Protein AF-A0A851UB09-F1 (afdb_monomer)

Foldseek 3Di:
DVQLLAAPQPSHHEQWWKQWPVRHTHHCVRCDPQNADPPPRPDPDTDIDTPVVSNVLVVLLVLLVQLQDPQHDAFPPPSPHHFFKAFLQVRGTHHPVVVVVVCVVCVVDDTDMDTSVVSNVDDSVVSCVVSVVSPFDFDPDPVDPPDRAGFQKAQPVVRDTDGPVVVVVCPVRDDIDGPVVVVVVVVVVVVVVVVVVVVVVVVVVVVVVVVVVVVVVVVVVVVVVVVVVVVVVVVVVVVLVVLVVVVVVVVVVPDVVVVVVVVVLVVVQVVLVVLQVVLVVVVVCCVPPNDPVRCVVCVVVSVVSNVVSVPDDRDDDDDDDDDPVVVVSVVVSVVD

Sequence (336 aa):
DFQFLRCEGCGQDSAQPRLLGCLHTLCPGCLGDTKHCPRCQAAPGAPTMDNLLFCSLRSRLQLWRQICSSGGPGCSRCRAEAALVWCSDCEEFFCGRCFEEHQWWHKKAEHRVRKVEELRAGSARRFMEDTKSSCSLFCSSASHPGESRVCSIYCPRCERALCCPCALLDTRHAPFRDLRVESRRRRAELRELRRDLRRHRGTFGAALERLRGEAARREQQRQRLRERVLASAERLQEVVRREAEELRELLEERPERDRSGLAEELRGAEGALQRLEAAERLAWRLGRYGGEQELMDMQPFVKAALLRLRRLRPPRAPELREPADFALCRARLRAL

Mean predicted aligned error: 14.23 Å

pLDDT: mean 85.11, std 10.56, range [56.22, 98.44]

Structure (mmCIF, N/CA/C/O backbone):
data_AF-A0A851UB09-F1
#
_entry.id   AF-A0A851UB09-F1
#
loop_
_atom_site.group_PDB
_atom_site.id
_atom_site.type_symbol
_atom_site.label_atom_id
_atom_site.label_alt_id
_atom_site.label_comp_id
_atom_site.label_asym_id
_atom_site.label_entity_id
_atom_site.label_seq_id
_atom_site.pdbx_PDB_ins_code
_atom_site.Cartn_x
_atom_site.Cartn_y
_atom_site.Cartn_z
_atom_site.occupancy
_atom_site.B_iso_or_equiv
_atom_site.auth_seq_id
_atom_site.auth_comp_id
_atom_site.auth_asym_id
_atom_site.auth_atom_id
_atom_site.pdbx_PDB_model_num
ATOM 1 N N . ASP A 1 1 ? 16.127 13.762 -12.360 1.00 67.81 1 ASP A N 1
ATOM 2 C CA . ASP A 1 1 ? 15.728 13.088 -13.619 1.00 67.81 1 ASP A CA 1
ATOM 3 C C . ASP A 1 1 ? 16.075 11.605 -13.698 1.00 67.81 1 ASP A C 1
ATOM 5 O O . ASP A 1 1 ? 15.182 10.815 -13.966 1.00 67.81 1 ASP A O 1
ATOM 9 N N . PHE A 1 2 ? 17.311 11.176 -13.420 1.00 82.75 2 PHE A N 1
ATOM 10 C CA . PHE A 1 2 ? 17.722 9.768 -13.612 1.00 82.75 2 PHE A CA 1
ATOM 11 C C . PHE A 1 2 ? 17.870 8.966 -12.313 1.00 82.75 2 PHE A C 1
ATOM 13 O O . PHE A 1 2 ? 18.658 8.032 -12.246 1.00 82.75 2 PHE A O 1
ATOM 20 N N . GLN A 1 3 ? 17.112 9.313 -11.268 1.00 79.88 3 GLN A N 1
ATOM 21 C CA . GLN A 1 3 ? 17.168 8.611 -9.975 1.00 79.88 3 GLN A CA 1
ATOM 22 C C . GLN A 1 3 ? 16.731 7.141 -10.075 1.00 79.88 3 GLN A C 1
ATOM 24 O O . GLN A 1 3 ? 17.169 6.326 -9.276 1.00 79.88 3 GLN A O 1
ATOM 29 N N . PHE A 1 4 ? 15.934 6.783 -11.089 1.00 82.88 4 PHE A N 1
ATOM 30 C CA . PHE A 1 4 ? 15.571 5.393 -11.385 1.00 82.88 4 PHE A CA 1
ATOM 31 C C . PHE A 1 4 ? 16.765 4.539 -11.866 1.00 82.88 4 PHE A C 1
ATOM 33 O O . PHE A 1 4 ? 16.640 3.324 -11.967 1.00 82.88 4 PHE A O 1
ATOM 40 N N . LEU A 1 5 ? 17.917 5.161 -12.163 1.00 85.00 5 LEU A N 1
ATOM 41 C CA . LEU A 1 5 ? 19.193 4.489 -12.441 1.00 85.00 5 LEU A CA 1
ATOM 42 C C . LEU A 1 5 ? 20.050 4.309 -11.176 1.00 85.00 5 LEU A C 1
ATOM 44 O O . LEU A 1 5 ? 21.270 4.183 -11.261 1.00 85.00 5 LEU A O 1
ATOM 48 N N . ARG A 1 6 ? 19.433 4.321 -9.996 1.00 87.00 6 ARG A N 1
ATOM 49 C CA . ARG A 1 6 ? 20.075 3.975 -8.725 1.00 87.00 6 ARG A CA 1
ATOM 50 C C . ARG A 1 6 ? 19.514 2.661 -8.218 1.00 87.00 6 ARG A C 1
ATOM 52 O O . ARG A 1 6 ? 18.391 2.291 -8.548 1.00 87.00 6 ARG A O 1
ATOM 59 N N . CYS A 1 7 ? 20.304 1.958 -7.415 1.00 88.00 7 CYS A N 1
ATOM 60 C CA . CYS A 1 7 ? 19.840 0.760 -6.735 1.00 88.00 7 CYS A CA 1
ATOM 61 C C . CYS A 1 7 ? 18.604 1.089 -5.894 1.00 88.00 7 CYS A C 1
ATOM 63 O O . CYS A 1 7 ? 18.648 1.985 -5.051 1.00 88.00 7 CYS A O 1
ATOM 65 N N . GLU A 1 8 ? 17.523 0.333 -6.066 1.00 88.50 8 GLU A N 1
ATOM 66 C CA . GLU A 1 8 ? 16.305 0.562 -5.293 1.00 88.50 8 GLU A CA 1
ATOM 67 C C . GLU A 1 8 ? 16.466 0.176 -3.815 1.00 88.50 8 GLU A C 1
ATOM 69 O O . GLU A 1 8 ? 15.626 0.545 -3.008 1.00 88.50 8 GLU A O 1
ATOM 74 N N . GLY A 1 9 ? 17.528 -0.537 -3.431 1.00 87.62 9 GLY A N 1
ATOM 75 C CA . GLY A 1 9 ? 17.843 -0.880 -2.042 1.00 87.62 9 GLY A CA 1
ATOM 76 C C . GLY A 1 9 ? 18.633 0.224 -1.339 1.00 87.62 9 GLY A C 1
ATOM 77 O O . GLY A 1 9 ? 18.106 0.902 -0.465 1.00 87.62 9 GLY A O 1
ATOM 78 N N . CYS A 1 10 ? 19.894 0.419 -1.737 1.00 89.62 10 CYS A N 1
ATOM 79 C CA . CYS A 1 10 ? 20.817 1.356 -1.082 1.00 89.62 10 CYS A CA 1
ATOM 80 C C . CYS A 1 10 ? 20.814 2.779 -1.662 1.00 89.62 10 CYS A C 1
ATOM 82 O O . CYS A 1 10 ? 21.503 3.650 -1.138 1.00 89.62 10 CYS A O 1
ATOM 84 N N . GLY A 1 11 ? 20.114 3.025 -2.774 1.00 88.00 11 GLY A N 1
ATOM 85 C CA . GLY A 1 11 ? 20.101 4.332 -3.439 1.00 88.00 11 GLY A CA 1
ATOM 86 C C . GLY A 1 11 ? 21.421 4.728 -4.109 1.00 88.00 11 GLY A C 1
ATOM 87 O O . GLY A 1 11 ? 21.536 5.859 -4.577 1.00 88.00 11 GLY A O 1
ATOM 88 N N . GLN A 1 12 ? 22.403 3.825 -4.169 1.00 86.31 12 GLN A N 1
ATOM 89 C CA . GLN A 1 12 ? 23.712 4.077 -4.773 1.00 86.31 12 GLN A CA 1
ATOM 90 C C . GLN A 1 12 ? 23.748 3.693 -6.255 1.00 86.31 12 GLN A C 1
ATOM 92 O O . GLN A 1 12 ? 22.972 2.849 -6.725 1.00 86.31 12 GLN A O 1
ATOM 97 N N . ASP A 1 13 ? 24.687 4.293 -6.983 1.00 82.69 13 ASP A N 1
ATOM 98 C CA . ASP A 1 13 ? 25.012 3.903 -8.351 1.00 82.69 13 ASP A CA 1
ATOM 99 C C . ASP A 1 13 ? 25.639 2.493 -8.330 1.00 82.69 13 ASP A C 1
ATOM 101 O O . ASP A 1 13 ? 26.513 2.189 -7.522 1.00 82.69 13 ASP A O 1
ATOM 105 N N . SER A 1 14 ? 25.186 1.603 -9.215 1.00 80.19 14 SER A N 1
ATOM 106 C CA . SER A 1 14 ? 25.723 0.241 -9.328 1.00 80.19 14 SER A CA 1
ATOM 107 C C . SER A 1 14 ? 26.108 -0.063 -10.760 1.00 80.19 14 SER A C 1
ATOM 109 O O . SER A 1 14 ? 25.369 0.301 -11.675 1.00 80.19 14 SER A O 1
ATOM 111 N N . ALA A 1 15 ? 27.241 -0.751 -10.940 1.00 73.31 15 ALA A N 1
ATOM 112 C CA . ALA A 1 15 ? 27.796 -1.129 -12.236 1.00 73.31 15 ALA A CA 1
ATOM 113 C C . ALA A 1 15 ? 27.006 -2.249 -12.946 1.00 73.31 15 ALA A C 1
ATOM 115 O O . ALA A 1 15 ? 26.954 -2.281 -14.176 1.00 73.31 15 ALA A O 1
ATOM 116 N N . GLN A 1 16 ? 26.345 -3.138 -12.210 1.00 76.38 16 GLN A N 1
ATOM 117 C CA . GLN A 1 16 ? 25.644 -4.292 -12.785 1.00 76.38 16 GLN A CA 1
ATOM 118 C C . GLN A 1 16 ? 24.410 -4.636 -11.945 1.00 76.38 16 GLN A C 1
ATOM 120 O O . GLN A 1 16 ? 24.400 -5.642 -11.235 1.00 76.38 16 GLN A O 1
ATOM 125 N N . PRO A 1 17 ? 23.372 -3.784 -11.936 1.00 82.94 17 PRO A N 1
ATOM 126 C CA . PRO A 1 17 ? 22.177 -4.116 -11.192 1.00 82.94 17 PRO A CA 1
ATOM 127 C C . PRO A 1 17 ? 21.386 -5.219 -11.896 1.00 82.94 17 PRO A C 1
ATOM 129 O O . PRO A 1 17 ? 21.309 -5.297 -13.126 1.00 82.94 17 PRO A O 1
ATOM 132 N N . ARG A 1 18 ? 20.763 -6.059 -11.080 1.00 86.94 18 ARG A N 1
ATOM 133 C CA . ARG A 1 18 ? 19.963 -7.200 -11.507 1.00 86.94 18 ARG A CA 1
ATOM 134 C C . ARG A 1 18 ? 18.490 -6.824 -11.467 1.00 86.94 18 ARG A C 1
ATOM 136 O O . ARG A 1 18 ? 18.035 -6.193 -10.512 1.00 86.94 18 ARG A O 1
ATOM 143 N N . LEU A 1 19 ? 17.759 -7.231 -12.498 1.00 88.38 19 LEU A N 1
ATOM 144 C CA . LEU A 1 19 ? 16.303 -7.203 -12.524 1.00 88.38 19 LEU A CA 1
ATOM 145 C C . LEU A 1 19 ? 15.779 -8.510 -11.921 1.00 88.38 19 LEU A C 1
ATOM 147 O O . LEU A 1 19 ? 16.159 -9.600 -12.357 1.00 88.38 19 LEU A O 1
ATOM 151 N N . LEU A 1 20 ? 14.927 -8.385 -10.908 1.00 88.31 20 LEU A N 1
ATOM 152 C CA . LEU A 1 20 ? 14.314 -9.505 -10.193 1.00 88.31 20 LEU A CA 1
ATOM 153 C C . LEU A 1 20 ? 12.950 -9.852 -10.793 1.00 88.31 20 LEU A C 1
ATOM 155 O O . LEU A 1 20 ? 12.312 -9.007 -11.418 1.00 88.31 20 LEU A O 1
ATOM 159 N N . GLY A 1 21 ? 12.438 -11.055 -10.518 1.00 85.94 21 GLY A N 1
ATOM 160 C CA . GLY A 1 21 ? 11.081 -11.437 -10.934 1.00 85.94 21 GLY A CA 1
ATOM 161 C C . GLY A 1 21 ? 9.962 -10.600 -10.304 1.00 85.94 21 GLY A C 1
ATOM 162 O O . GLY A 1 21 ? 8.883 -10.491 -10.874 1.00 85.94 21 GLY A O 1
ATOM 16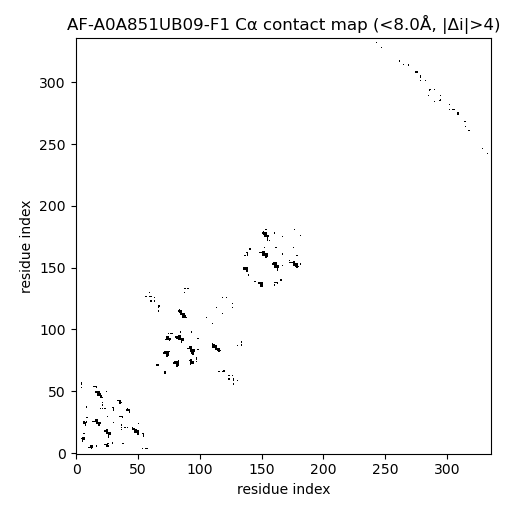3 N N . CYS A 1 22 ? 10.226 -9.934 -9.176 1.00 87.88 22 CYS A N 1
ATOM 164 C CA . CYS A 1 22 ? 9.327 -8.929 -8.600 1.00 87.88 22 CYS A CA 1
ATOM 165 C C . CYS A 1 22 ? 9.425 -7.546 -9.275 1.00 87.88 22 CYS A C 1
ATOM 167 O O . CYS A 1 22 ? 8.821 -6.592 -8.795 1.00 87.88 22 CYS A O 1
ATOM 169 N N . LEU A 1 23 ? 10.188 -7.433 -10.369 1.00 88.81 23 LEU A N 1
ATOM 170 C CA . LEU A 1 23 ? 10.415 -6.234 -11.183 1.00 88.81 23 LEU A CA 1
ATOM 171 C C . LEU A 1 23 ? 11.216 -5.101 -10.520 1.00 88.81 23 LEU A C 1
ATOM 173 O O . LEU A 1 23 ? 11.422 -4.066 -11.151 1.00 88.81 23 LEU A O 1
ATOM 177 N N . HIS A 1 24 ? 11.729 -5.297 -9.305 1.00 88.94 24 HIS A N 1
ATOM 178 C CA . HIS A 1 24 ? 12.668 -4.359 -8.684 1.00 88.94 24 HIS A CA 1
ATOM 179 C C . HIS A 1 24 ? 14.092 -4.552 -9.221 1.00 88.94 24 HIS A C 1
ATOM 181 O O . HIS A 1 24 ? 14.521 -5.674 -9.520 1.00 88.94 24 HIS A O 1
ATOM 187 N N . THR A 1 25 ? 14.838 -3.452 -9.304 1.00 89.19 25 THR A N 1
ATOM 188 C CA . THR A 1 25 ? 16.235 -3.423 -9.752 1.00 89.19 25 THR A CA 1
ATOM 189 C C . THR A 1 25 ? 17.185 -3.152 -8.584 1.00 89.19 25 THR A C 1
ATOM 191 O O . THR A 1 25 ? 17.157 -2.082 -7.973 1.00 89.19 25 THR A O 1
ATOM 194 N N . LEU A 1 26 ? 18.066 -4.110 -8.277 1.00 88.44 26 LEU A N 1
ATOM 195 C CA . LEU A 1 26 ? 18.979 -4.044 -7.126 1.00 88.44 26 LEU A CA 1
ATOM 196 C C . LEU A 1 26 ? 20.433 -4.304 -7.519 1.00 88.44 26 LEU A C 1
ATOM 198 O O . LEU A 1 26 ? 20.715 -5.050 -8.454 1.00 88.44 26 LEU A O 1
ATOM 202 N N . CYS A 1 27 ? 21.370 -3.698 -6.790 1.00 88.06 27 CYS A N 1
ATOM 203 C CA . CYS A 1 27 ? 22.791 -3.990 -6.946 1.00 88.06 27 CYS A CA 1
ATOM 204 C C . CYS A 1 27 ? 23.144 -5.366 -6.352 1.00 88.06 27 CYS A C 1
ATOM 206 O O . CYS A 1 27 ? 22.451 -5.821 -5.438 1.00 88.06 27 CYS A O 1
ATOM 208 N N . PRO A 1 28 ? 24.243 -6.002 -6.803 1.00 85.31 28 PRO A N 1
ATOM 209 C CA . PRO A 1 28 ? 24.684 -7.287 -6.259 1.00 85.31 28 PRO A CA 1
ATOM 210 C C . PRO A 1 28 ? 24.866 -7.262 -4.733 1.00 85.31 28 PRO A C 1
ATOM 212 O O . PRO A 1 28 ? 24.430 -8.182 -4.051 1.00 85.31 28 PRO A O 1
ATOM 215 N N . GLY A 1 29 ? 25.396 -6.161 -4.185 1.00 86.31 29 GLY A N 1
ATOM 216 C CA . GLY A 1 29 ? 25.565 -5.995 -2.738 1.00 86.31 29 GLY A CA 1
ATOM 217 C C . GLY A 1 29 ? 24.251 -5.970 -1.945 1.00 86.31 29 GLY A C 1
ATOM 218 O O . GLY A 1 29 ? 24.207 -6.483 -0.836 1.00 86.31 29 GLY A O 1
ATOM 219 N N . CYS A 1 30 ? 23.162 -5.427 -2.505 1.00 87.19 30 CYS A N 1
ATOM 220 C CA . CYS A 1 30 ? 21.845 -5.426 -1.849 1.00 87.19 30 CYS A CA 1
ATOM 221 C C . CYS A 1 30 ? 21.086 -6.747 -2.002 1.00 87.19 30 CYS A C 1
ATOM 223 O O . CYS A 1 30 ? 20.118 -6.965 -1.279 1.00 87.19 30 CYS A O 1
ATOM 225 N N . LEU A 1 31 ? 21.466 -7.580 -2.970 1.00 84.19 31 LEU A N 1
ATOM 226 C CA . LEU A 1 31 ? 20.846 -8.886 -3.185 1.00 84.19 31 LEU A CA 1
ATOM 227 C C . LEU A 1 31 ? 21.420 -9.964 -2.269 1.00 84.19 31 LEU A C 1
ATOM 229 O O . LEU A 1 31 ? 20.691 -10.892 -1.914 1.00 84.19 31 LEU A O 1
ATOM 233 N N . GLY A 1 32 ? 22.697 -9.830 -1.896 1.00 77.81 32 GLY A N 1
ATOM 234 C CA . GLY A 1 32 ? 23.418 -10.832 -1.114 1.00 77.81 32 GLY A CA 1
ATOM 235 C C . GLY A 1 32 ? 23.324 -12.232 -1.732 1.00 77.81 32 GLY A C 1
ATOM 236 O O . GLY A 1 32 ? 23.030 -12.396 -2.920 1.00 77.81 32 GLY A O 1
ATOM 237 N N . ASP A 1 33 ? 23.522 -13.252 -0.900 1.00 72.19 33 ASP A N 1
ATOM 238 C CA . ASP A 1 33 ? 23.523 -14.652 -1.346 1.00 72.19 33 ASP A CA 1
ATOM 239 C C . ASP A 1 33 ? 22.115 -15.226 -1.518 1.00 72.19 33 ASP A C 1
ATOM 241 O O . ASP A 1 33 ? 21.877 -16.116 -2.335 1.00 72.19 33 ASP A O 1
ATOM 245 N N . THR A 1 34 ? 21.146 -14.686 -0.776 1.00 68.94 34 THR A N 1
ATOM 246 C CA . THR A 1 34 ? 19.786 -15.225 -0.741 1.00 68.94 34 THR A CA 1
ATOM 247 C C . THR A 1 34 ? 18.974 -14.843 -1.981 1.00 68.94 34 THR A C 1
ATOM 249 O O . THR A 1 34 ? 17.923 -15.436 -2.213 1.00 68.94 34 THR A O 1
ATOM 252 N N . LYS A 1 35 ? 19.426 -13.869 -2.791 1.00 71.81 35 LYS A N 1
ATOM 253 C CA . LYS A 1 35 ? 18.722 -13.350 -3.986 1.00 71.81 35 LYS A CA 1
ATOM 254 C C . LYS A 1 35 ? 17.273 -12.911 -3.709 1.00 71.81 35 LYS A C 1
ATOM 256 O O . LYS A 1 35 ? 16.447 -12.890 -4.622 1.00 71.81 35 LYS A O 1
ATOM 261 N N . HIS A 1 36 ? 16.957 -12.553 -2.465 1.00 78.38 36 HIS A N 1
ATOM 262 C CA . HIS A 1 36 ? 15.635 -12.059 -2.084 1.00 78.38 36 HIS A CA 1
ATOM 263 C C . HIS A 1 36 ? 15.525 -10.555 -2.317 1.00 78.38 36 HIS A C 1
ATOM 265 O O . HIS A 1 36 ? 16.506 -9.814 -2.266 1.00 78.38 36 HIS A O 1
ATOM 271 N N . CYS A 1 37 ? 14.298 -10.083 -2.535 1.00 84.38 37 CYS A N 1
ATOM 272 C CA . CYS A 1 37 ? 14.035 -8.657 -2.639 1.00 84.38 37 CYS A CA 1
ATOM 273 C C . CYS A 1 37 ? 13.732 -8.053 -1.250 1.00 84.38 37 CYS A C 1
ATOM 275 O O . CYS A 1 37 ? 12.631 -8.278 -0.740 1.00 84.38 37 CYS A O 1
ATOM 277 N N . PRO A 1 38 ? 14.609 -7.213 -0.662 1.00 82.69 38 PRO A N 1
ATOM 278 C CA . PRO A 1 38 ? 14.363 -6.564 0.630 1.00 82.69 38 PRO A CA 1
ATOM 279 C C . PRO A 1 38 ? 13.194 -5.564 0.613 1.00 82.69 38 PRO A C 1
ATOM 281 O O . PRO A 1 38 ? 12.716 -5.164 1.668 1.00 82.69 38 PRO A O 1
ATOM 284 N N . ARG A 1 39 ? 12.718 -5.142 -0.568 1.00 83.00 39 ARG A N 1
ATOM 285 C CA . ARG A 1 39 ? 11.625 -4.162 -0.704 1.00 83.00 39 ARG A CA 1
ATOM 286 C C . ARG A 1 39 ? 10.235 -4.758 -0.528 1.00 83.00 39 ARG A C 1
ATOM 288 O O . ARG A 1 39 ? 9.364 -4.103 0.028 1.00 83.00 39 ARG A O 1
ATOM 295 N N . CYS A 1 40 ? 10.016 -5.953 -1.064 1.00 84.06 40 CYS A N 1
ATOM 296 C CA . CYS A 1 40 ? 8.683 -6.556 -1.143 1.00 84.06 40 CYS A CA 1
ATOM 297 C C . CYS A 1 40 ? 8.617 -7.970 -0.573 1.00 84.06 40 CYS A C 1
ATOM 299 O O . CYS A 1 40 ? 7.539 -8.552 -0.578 1.00 84.06 40 CYS A O 1
ATOM 301 N N . GLN A 1 41 ? 9.752 -8.523 -0.120 1.00 72.19 41 GLN A N 1
ATOM 302 C CA . GLN A 1 41 ? 9.856 -9.874 0.443 1.00 72.19 41 GLN A CA 1
ATOM 303 C C . GLN A 1 41 ? 9.257 -10.962 -0.468 1.00 72.19 41 GLN A C 1
ATOM 305 O O . GLN A 1 41 ? 8.842 -12.017 0.002 1.00 72.19 41 GLN A O 1
ATOM 310 N N . ALA A 1 42 ? 9.199 -10.706 -1.782 1.00 66.94 42 ALA A N 1
ATOM 311 C CA . ALA A 1 42 ? 8.694 -11.668 -2.751 1.00 66.94 42 ALA A CA 1
ATOM 312 C C . ALA A 1 42 ? 9.505 -12.970 -2.681 1.00 66.94 42 ALA A C 1
ATOM 314 O O . ALA A 1 42 ? 10.722 -12.932 -2.475 1.00 66.94 42 ALA A O 1
ATOM 315 N N . ALA A 1 43 ? 8.804 -14.095 -2.850 1.00 58.38 43 ALA A N 1
ATOM 316 C CA . ALA A 1 43 ? 9.344 -15.431 -2.641 1.00 58.38 43 ALA A CA 1
ATOM 317 C C . ALA A 1 43 ? 10.656 -15.673 -3.419 1.00 58.38 43 ALA A C 1
ATOM 319 O O . ALA A 1 43 ? 10.793 -15.209 -4.560 1.00 58.38 43 ALA A O 1
ATOM 320 N N . PRO A 1 44 ? 11.612 -16.411 -2.826 1.00 58.78 44 PRO A N 1
ATOM 321 C CA . PRO A 1 44 ? 12.825 -16.821 -3.521 1.00 58.78 44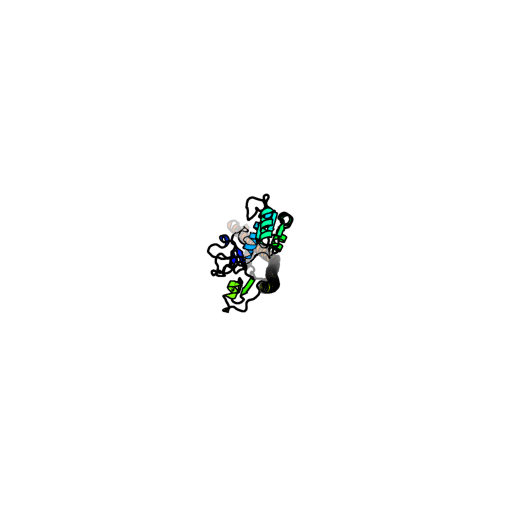 PRO A CA 1
ATOM 322 C C . PRO A 1 44 ? 12.510 -17.677 -4.747 1.00 58.78 44 PRO A C 1
ATOM 324 O O . PRO A 1 44 ? 11.514 -18.393 -4.789 1.00 58.78 44 PRO A O 1
ATOM 327 N N . GLY A 1 45 ? 13.409 -17.643 -5.733 1.00 59.75 45 GLY A N 1
ATOM 328 C CA . GLY A 1 45 ? 13.391 -18.574 -6.868 1.00 59.75 45 GLY A CA 1
ATOM 329 C C . GLY A 1 45 ? 12.968 -17.975 -8.208 1.00 59.75 45 GLY A C 1
ATOM 330 O O . GLY A 1 45 ? 13.034 -18.670 -9.219 1.00 59.75 45 GLY A O 1
ATOM 331 N N . ALA A 1 46 ? 12.600 -16.693 -8.269 1.00 63.25 46 ALA A N 1
ATOM 332 C CA . ALA A 1 46 ? 12.373 -16.052 -9.559 1.00 63.25 46 ALA A CA 1
ATOM 333 C C . ALA A 1 46 ? 13.708 -15.816 -10.299 1.00 63.25 46 ALA A C 1
ATOM 335 O O . ALA A 1 46 ? 14.684 -15.377 -9.676 1.00 63.25 46 ALA A O 1
ATOM 336 N N . PRO A 1 47 ? 13.779 -16.080 -11.619 1.00 67.31 47 PRO A N 1
ATOM 337 C CA . PRO A 1 47 ? 14.995 -15.861 -12.389 1.00 67.31 47 PRO A CA 1
ATOM 338 C C . PRO A 1 47 ? 15.415 -14.392 -12.299 1.00 67.31 47 PRO A C 1
ATOM 340 O O . PRO A 1 47 ? 14.591 -13.482 -12.401 1.00 67.31 47 PRO A O 1
ATOM 343 N N . THR A 1 48 ? 16.712 -14.165 -12.094 1.00 77.00 48 THR A N 1
ATOM 344 C CA . THR A 1 48 ? 17.293 -12.823 -12.158 1.00 77.00 48 THR A CA 1
ATOM 345 C C . THR A 1 48 ? 18.006 -12.662 -13.483 1.00 77.00 48 THR A C 1
ATOM 347 O O . THR A 1 48 ? 18.705 -13.572 -13.931 1.00 77.00 48 THR A O 1
ATOM 350 N N . MET A 1 49 ? 17.856 -11.497 -14.095 1.00 81.44 49 MET A N 1
ATOM 351 C CA . MET A 1 49 ? 18.537 -11.168 -15.342 1.00 81.44 49 MET A CA 1
ATOM 352 C C . MET A 1 49 ? 19.275 -9.844 -15.214 1.00 81.44 49 MET A C 1
ATOM 354 O O . MET A 1 49 ? 18.960 -9.018 -14.352 1.00 81.44 49 MET A O 1
ATOM 358 N N . ASP A 1 50 ? 20.255 -9.631 -16.080 1.00 83.06 50 ASP A N 1
ATOM 359 C CA . ASP A 1 50 ? 20.911 -8.335 -16.164 1.00 83.06 50 ASP A CA 1
ATOM 360 C C . ASP A 1 50 ? 19.923 -7.303 -16.705 1.00 83.06 50 ASP A C 1
ATOM 362 O O . ASP A 1 50 ? 19.238 -7.524 -17.710 1.00 83.06 50 ASP A O 1
ATOM 366 N N . ASN A 1 51 ? 19.832 -6.155 -16.034 1.00 84.50 51 ASN A N 1
ATOM 367 C CA . ASN A 1 51 ? 18.969 -5.081 -16.496 1.00 84.50 51 ASN A CA 1
ATOM 368 C C . ASN A 1 51 ? 19.663 -4.327 -17.644 1.00 84.50 51 ASN A C 1
ATOM 370 O O . ASN A 1 51 ? 20.273 -3.276 -17.448 1.00 84.50 51 ASN A O 1
ATOM 374 N N . LEU A 1 52 ? 19.575 -4.876 -18.860 1.00 81.50 52 LEU A N 1
ATOM 375 C CA . LEU A 1 52 ? 20.202 -4.309 -20.062 1.00 81.50 52 LEU A CA 1
ATOM 376 C C . LEU A 1 52 ? 19.762 -2.862 -20.331 1.00 81.50 52 LEU A C 1
ATOM 378 O O . LEU A 1 52 ? 20.565 -2.045 -20.783 1.00 81.50 52 LEU A O 1
ATOM 382 N N . LEU A 1 53 ? 18.505 -2.523 -20.015 1.00 83.50 53 LEU A N 1
ATOM 383 C CA . LEU A 1 53 ? 18.000 -1.152 -20.106 1.00 83.50 53 LEU A CA 1
ATOM 384 C C . LEU A 1 53 ? 18.775 -0.228 -19.164 1.00 83.50 53 LEU A C 1
ATOM 386 O O . LEU A 1 53 ? 19.205 0.849 -19.577 1.00 83.50 53 LEU A O 1
ATOM 390 N N . PHE A 1 54 ? 18.964 -0.654 -17.916 1.00 84.88 54 PHE A N 1
ATOM 391 C CA . PHE A 1 54 ? 19.723 0.095 -16.924 1.00 84.88 54 PHE A CA 1
ATOM 392 C C . PHE A 1 54 ? 21.176 0.270 -17.359 1.00 84.88 54 PHE A C 1
ATOM 394 O O . PHE A 1 54 ? 21.672 1.394 -17.348 1.00 84.88 54 PHE A O 1
ATOM 401 N N . CYS A 1 55 ? 21.847 -0.806 -17.781 1.00 79.88 55 CYS A N 1
ATOM 402 C CA . CYS A 1 55 ? 23.230 -0.733 -18.251 1.00 79.88 55 CYS A CA 1
ATOM 403 C C . CYS A 1 55 ? 23.364 0.229 -19.441 1.00 79.88 55 CYS A C 1
ATOM 405 O O . CYS A 1 55 ? 24.182 1.143 -19.386 1.00 79.88 55 CYS A O 1
ATOM 407 N N . SER A 1 56 ? 22.505 0.104 -20.461 1.00 82.81 56 SER A N 1
ATOM 408 C CA . SER A 1 56 ? 22.503 0.994 -21.635 1.00 82.81 56 SER A CA 1
ATOM 409 C C . SER A 1 56 ? 22.255 2.459 -21.263 1.00 82.81 56 SER A C 1
ATOM 411 O O . SER A 1 56 ? 22.939 3.358 -21.755 1.00 82.81 56 SER A O 1
ATOM 413 N N . LEU A 1 57 ? 21.282 2.733 -20.389 1.00 86.12 57 LEU A N 1
ATOM 414 C CA . LEU A 1 57 ? 20.988 4.097 -19.948 1.00 86.12 57 LEU A CA 1
ATOM 415 C C . LEU A 1 57 ? 22.120 4.681 -19.105 1.00 86.12 57 LEU A C 1
ATOM 417 O O . LEU A 1 57 ? 22.453 5.852 -19.279 1.00 86.12 57 LEU A O 1
ATOM 421 N N . ARG A 1 58 ? 22.740 3.883 -18.230 1.00 83.56 58 ARG A N 1
ATOM 422 C CA . ARG A 1 58 ? 23.875 4.337 -17.426 1.00 83.56 58 ARG A CA 1
ATOM 423 C C . ARG A 1 58 ? 25.079 4.657 -18.302 1.00 83.56 58 ARG A C 1
ATOM 425 O O . ARG A 1 58 ? 25.646 5.730 -18.129 1.00 83.56 58 ARG A O 1
ATOM 432 N N . SER A 1 59 ? 25.429 3.791 -19.254 1.00 83.50 59 SER A N 1
ATOM 433 C CA . SER A 1 59 ? 26.535 4.045 -20.184 1.00 83.50 59 SER A CA 1
ATOM 434 C C . SER A 1 59 ? 26.319 5.342 -20.965 1.00 83.50 59 SER A C 1
ATOM 436 O O . SER A 1 59 ? 27.211 6.181 -21.028 1.00 83.50 59 SER A O 1
ATOM 438 N N . ARG A 1 60 ? 25.102 5.583 -21.472 1.00 86.12 60 ARG A N 1
ATOM 439 C CA . ARG A 1 60 ? 24.773 6.838 -22.170 1.00 86.12 60 ARG A CA 1
ATOM 440 C C . ARG A 1 60 ? 24.771 8.056 -21.247 1.00 86.12 60 ARG A C 1
ATOM 442 O O . ARG A 1 60 ? 25.186 9.135 -21.657 1.00 86.12 60 ARG A O 1
ATOM 449 N N . LEU A 1 61 ? 24.351 7.906 -19.992 1.00 87.44 61 LEU A N 1
ATOM 450 C CA . LEU A 1 61 ? 24.433 8.984 -19.006 1.00 87.44 61 LEU A CA 1
ATOM 451 C C . LEU A 1 61 ? 25.888 9.305 -18.628 1.00 87.44 61 LEU A C 1
ATOM 453 O O . LEU A 1 61 ? 26.225 10.472 -18.446 1.00 87.44 61 LEU A O 1
ATOM 457 N N . GLN A 1 62 ? 26.752 8.295 -18.521 1.00 85.81 62 GLN A N 1
ATOM 458 C CA . GLN A 1 62 ? 28.190 8.476 -18.306 1.00 85.81 62 GLN A CA 1
ATOM 459 C C . GLN A 1 62 ? 28.836 9.185 -19.498 1.00 85.81 62 GLN A C 1
ATOM 461 O O . GLN A 1 62 ? 29.565 10.152 -19.299 1.00 85.81 62 GLN A O 1
ATOM 466 N N . LEU A 1 63 ? 28.482 8.782 -20.719 1.00 86.56 63 LEU A N 1
ATOM 467 C CA . LEU A 1 63 ? 28.914 9.434 -21.952 1.00 86.56 63 LEU A CA 1
ATOM 468 C C . LEU A 1 63 ? 28.508 10.915 -21.987 1.00 86.56 63 LEU A C 1
ATOM 470 O O . LEU A 1 63 ? 29.326 11.783 -22.271 1.00 86.56 63 LEU A O 1
ATOM 474 N N . TRP A 1 64 ? 27.262 11.223 -21.619 1.00 88.38 64 TRP A N 1
ATOM 475 C CA . TRP A 1 64 ? 26.789 12.601 -21.479 1.00 88.38 64 TRP A CA 1
ATOM 476 C C . TRP A 1 64 ? 27.589 13.395 -20.437 1.00 88.38 64 TRP A C 1
ATOM 478 O O . TRP A 1 64 ? 28.006 14.522 -20.694 1.00 88.38 64 TRP A O 1
ATOM 488 N N . ARG A 1 65 ? 27.843 12.807 -19.260 1.00 88.88 65 ARG A N 1
ATOM 489 C CA . ARG A 1 65 ? 28.668 13.441 -18.218 1.00 88.88 65 ARG A CA 1
ATOM 490 C C . ARG A 1 65 ? 30.082 13.729 -18.724 1.00 88.88 65 ARG A C 1
ATOM 492 O O . ARG A 1 65 ? 30.614 14.793 -18.431 1.00 88.88 65 ARG A O 1
ATOM 499 N N . GLN A 1 66 ? 30.662 12.821 -19.507 1.00 88.19 66 GLN A N 1
ATOM 500 C CA . GLN A 1 66 ? 31.963 13.021 -20.140 1.00 88.19 66 GLN A CA 1
ATOM 501 C C . GLN A 1 66 ? 31.919 14.159 -21.169 1.00 88.19 66 GLN A C 1
ATOM 503 O O . GLN A 1 66 ? 32.805 15.015 -21.157 1.00 88.19 66 GLN A O 1
ATOM 508 N N . ILE A 1 67 ? 30.868 14.229 -21.996 1.00 88.25 67 ILE A N 1
ATOM 509 C CA . ILE A 1 67 ? 30.648 15.333 -22.944 1.00 88.25 67 ILE A CA 1
ATOM 510 C C . ILE A 1 67 ? 30.667 16.676 -22.210 1.00 88.25 67 ILE A C 1
ATOM 512 O O . ILE A 1 67 ? 31.362 17.589 -22.646 1.00 88.25 67 ILE A O 1
ATOM 516 N N . CYS A 1 68 ? 29.953 16.781 -21.088 1.00 88.12 68 CYS A N 1
ATOM 517 C CA . CYS A 1 68 ? 29.832 18.007 -20.295 1.00 88.12 68 CYS A CA 1
ATOM 518 C C . CYS A 1 68 ? 31.004 18.277 -19.334 1.00 88.12 68 CYS A C 1
ATOM 520 O O . CYS A 1 68 ? 30.990 19.301 -18.655 1.00 88.12 68 CYS A O 1
ATOM 522 N N . SER A 1 69 ? 31.990 17.383 -19.232 1.00 88.00 69 SER A N 1
ATOM 523 C CA . SER A 1 69 ? 33.147 17.591 -18.353 1.00 88.00 69 SER A CA 1
ATOM 524 C C . SER A 1 69 ? 34.039 18.740 -18.845 1.00 88.00 69 SER A C 1
ATOM 526 O O . SER A 1 69 ? 34.055 19.052 -20.037 1.00 88.00 69 SER A O 1
ATOM 528 N N . SER A 1 70 ? 34.804 19.354 -17.936 1.00 78.31 70 SER A N 1
ATOM 529 C CA . SER A 1 70 ? 35.653 20.525 -18.216 1.00 78.31 70 SER A CA 1
ATOM 530 C C . SER A 1 70 ? 36.695 20.285 -19.318 1.00 78.31 70 SER A C 1
ATOM 532 O O . SER A 1 70 ? 36.993 21.204 -20.073 1.00 78.31 70 SER A O 1
ATOM 534 N N . GLY A 1 71 ? 37.205 19.056 -19.450 1.00 77.69 71 GLY A N 1
ATOM 535 C CA . GLY A 1 71 ? 38.127 18.652 -20.522 1.00 77.69 71 GLY A CA 1
ATOM 536 C C . GLY A 1 71 ? 37.446 18.096 -21.778 1.00 77.69 71 GLY A C 1
ATOM 537 O O . GLY A 1 71 ? 38.082 17.969 -22.819 1.00 77.69 71 GLY A O 1
ATOM 538 N N . GLY A 1 72 ? 36.148 17.788 -21.711 1.00 82.69 72 GLY A N 1
ATOM 539 C CA . GLY A 1 72 ? 35.417 17.168 -22.809 1.00 82.69 72 GLY A CA 1
ATOM 540 C C . GLY A 1 72 ? 35.825 15.739 -23.161 1.00 82.69 72 GLY A C 1
ATOM 541 O O . GLY A 1 72 ? 36.687 15.138 -22.523 1.00 82.69 72 GLY A O 1
ATOM 542 N N . PRO A 1 73 ? 35.180 15.161 -24.186 1.00 88.81 73 PRO A N 1
ATOM 543 C CA . PRO A 1 73 ? 35.587 13.873 -24.717 1.00 88.81 73 PRO A CA 1
ATOM 544 C C . PRO A 1 73 ? 36.851 14.031 -25.576 1.00 88.81 73 PRO A C 1
ATOM 546 O O . PRO A 1 73 ? 36.947 14.948 -26.390 1.00 88.81 73 PRO A O 1
ATOM 549 N N . GLY A 1 74 ? 37.815 13.123 -25.417 1.00 91.00 74 GLY A N 1
ATOM 550 C CA . GLY A 1 74 ? 38.944 12.992 -26.341 1.00 91.00 74 GLY A CA 1
ATOM 551 C C . GLY A 1 74 ? 38.543 12.250 -27.618 1.00 91.00 74 GLY A C 1
ATOM 552 O O . GLY A 1 74 ? 37.551 11.521 -27.639 1.00 91.00 74 GLY A O 1
ATOM 553 N N . CYS A 1 75 ? 39.323 12.417 -28.684 1.00 92.31 75 CYS A N 1
ATOM 554 C CA . CYS A 1 75 ? 39.149 11.662 -29.922 1.00 92.31 75 CYS A CA 1
ATOM 555 C C . CYS A 1 75 ? 39.364 10.156 -29.682 1.00 92.31 75 CYS A C 1
ATOM 557 O O . CYS A 1 75 ? 40.436 9.748 -29.230 1.00 92.31 75 CYS A O 1
ATOM 559 N N . SER A 1 76 ? 38.383 9.320 -30.041 1.00 89.19 76 SER A N 1
ATOM 560 C CA . SER A 1 76 ? 38.438 7.858 -29.885 1.00 89.19 76 SER A CA 1
ATOM 561 C C . SER A 1 76 ? 39.605 7.222 -30.650 1.00 89.19 76 SER A C 1
ATOM 563 O O . SER A 1 76 ? 40.141 6.201 -30.218 1.00 89.19 76 SER A O 1
ATOM 565 N N . ARG A 1 77 ? 40.021 7.841 -31.766 1.00 88.88 77 ARG A N 1
ATOM 566 C CA . ARG A 1 77 ? 41.028 7.304 -32.690 1.00 88.88 77 ARG A CA 1
ATOM 567 C C . ARG A 1 77 ? 42.458 7.706 -32.332 1.00 88.88 77 ARG A C 1
ATOM 569 O O . ARG A 1 77 ? 43.285 6.833 -32.095 1.00 88.88 77 ARG A O 1
ATOM 576 N N . CYS A 1 78 ? 42.762 9.006 -32.288 1.00 90.31 78 CYS A N 1
ATOM 577 C CA . CYS A 1 78 ? 44.126 9.476 -32.011 1.00 90.31 78 CYS A CA 1
ATOM 578 C C . CYS A 1 78 ? 44.428 9.639 -30.517 1.00 90.31 78 CYS A C 1
ATOM 580 O O . CYS A 1 78 ? 45.596 9.674 -30.146 1.00 90.31 78 CYS A O 1
ATOM 582 N N . ARG A 1 79 ? 43.397 9.770 -29.666 1.00 88.50 79 ARG A N 1
ATOM 583 C CA . ARG A 1 79 ? 43.488 9.994 -28.207 1.00 88.50 79 ARG A CA 1
ATOM 584 C C . ARG A 1 79 ? 44.318 11.209 -27.758 1.00 88.50 79 ARG A C 1
ATOM 586 O O . ARG A 1 79 ? 44.459 11.416 -26.559 1.00 88.50 79 ARG A O 1
ATOM 593 N N . ALA A 1 80 ? 44.832 12.008 -28.693 1.00 88.19 80 ALA A N 1
ATOM 594 C CA . ALA A 1 80 ? 45.696 13.158 -28.434 1.00 88.19 80 ALA A CA 1
ATOM 595 C C . ALA A 1 80 ? 44.935 14.493 -28.444 1.00 88.19 80 ALA A C 1
ATOM 597 O O . ALA A 1 80 ? 45.285 15.407 -27.706 1.00 88.19 80 ALA A O 1
ATOM 598 N N . GLU A 1 81 ? 43.886 14.605 -29.262 1.00 90.44 81 GLU A N 1
ATOM 599 C CA . GLU A 1 81 ? 43.110 15.839 -29.429 1.00 90.44 81 GLU A CA 1
ATOM 600 C C . GLU A 1 81 ? 41.714 15.736 -28.807 1.00 90.44 81 GLU A C 1
ATOM 602 O O . GLU A 1 81 ? 41.126 14.650 -28.716 1.00 90.44 81 GLU A O 1
ATOM 607 N N . ALA A 1 82 ? 41.154 16.889 -28.434 1.00 90.88 82 ALA A N 1
ATOM 608 C CA . ALA A 1 82 ? 39.759 16.997 -28.029 1.00 90.88 82 ALA A CA 1
ATOM 609 C C . ALA A 1 82 ? 38.834 16.665 -29.207 1.00 90.88 82 ALA A C 1
ATOM 611 O O . ALA A 1 82 ? 39.073 17.054 -30.354 1.00 90.88 82 ALA A O 1
ATOM 612 N N . ALA A 1 83 ? 37.759 15.936 -28.929 1.00 93.00 83 ALA A N 1
ATOM 613 C CA . ALA A 1 83 ? 36.777 15.628 -29.946 1.00 93.00 83 ALA A CA 1
ATOM 614 C C . ALA A 1 83 ? 35.857 16.819 -30.208 1.00 93.00 83 ALA A C 1
ATOM 616 O O . ALA A 1 83 ? 35.334 17.449 -29.288 1.00 93.00 83 ALA A O 1
ATOM 617 N N . LEU A 1 84 ? 35.615 17.072 -31.490 1.00 92.12 84 LEU A N 1
ATOM 618 C CA . LEU A 1 84 ? 34.721 18.123 -31.967 1.00 92.12 84 LEU A CA 1
ATOM 619 C C . LEU A 1 84 ? 33.357 17.559 -32.356 1.00 92.12 84 LEU A C 1
ATOM 621 O O . LEU A 1 84 ? 32.348 18.263 -32.289 1.00 92.12 84 LEU A O 1
ATOM 625 N N . VAL A 1 85 ? 33.309 16.282 -32.741 1.00 91.50 85 VAL A N 1
ATOM 626 C CA . VAL A 1 85 ? 32.101 15.640 -33.257 1.00 91.50 85 VAL A CA 1
ATOM 627 C C . VAL A 1 85 ? 31.861 14.266 -32.639 1.00 91.50 85 VAL A C 1
ATOM 629 O O . VAL A 1 85 ? 32.789 13.545 -32.276 1.00 91.50 85 VAL A O 1
ATOM 632 N N . TRP A 1 86 ? 30.586 13.908 -32.545 1.00 90.62 86 TRP A N 1
ATOM 633 C CA . TRP A 1 86 ? 30.080 12.598 -32.157 1.00 90.62 86 TRP A CA 1
ATOM 634 C C . TRP A 1 86 ? 29.395 11.942 -33.353 1.00 90.62 86 TRP A C 1
ATOM 636 O O . TRP A 1 86 ? 28.467 12.518 -33.929 1.00 90.62 86 TRP A O 1
ATOM 646 N N . CYS A 1 87 ? 29.816 10.730 -33.699 1.00 87.88 87 CYS A N 1
ATOM 647 C CA . CYS A 1 87 ? 29.177 9.900 -34.710 1.00 87.88 87 CYS A CA 1
ATOM 648 C C . CYS A 1 87 ? 28.219 8.917 -34.030 1.00 87.88 87 CYS A C 1
ATOM 650 O O . CYS A 1 87 ? 28.646 8.011 -33.319 1.00 87.88 87 CYS A O 1
ATOM 652 N N . SER A 1 88 ? 26.915 9.068 -34.263 1.00 81.00 88 SER A N 1
ATOM 653 C CA . SER A 1 88 ? 25.897 8.244 -33.600 1.00 81.00 88 SER A CA 1
ATOM 654 C C . SER A 1 88 ? 25.819 6.823 -34.147 1.00 81.00 88 SER A C 1
ATOM 656 O O . SER A 1 88 ? 25.335 5.951 -33.445 1.00 81.00 88 SER A O 1
ATOM 658 N N . ASP A 1 89 ? 26.242 6.580 -35.386 1.00 78.50 89 ASP A N 1
ATOM 659 C CA . ASP A 1 89 ? 26.214 5.228 -35.958 1.00 78.50 89 ASP A CA 1
ATOM 660 C C . ASP A 1 89 ? 27.441 4.401 -35.546 1.00 78.50 89 ASP A C 1
ATOM 662 O O . ASP A 1 89 ? 27.322 3.193 -35.365 1.00 78.50 89 ASP A O 1
ATOM 666 N N . CYS A 1 90 ? 28.593 5.050 -35.337 1.00 80.25 90 CYS A N 1
ATOM 667 C CA . CYS A 1 90 ? 29.803 4.404 -34.810 1.00 80.25 90 CYS A CA 1
ATOM 668 C C . CYS A 1 90 ? 29.849 4.378 -33.279 1.00 80.25 90 CYS A C 1
ATOM 670 O O . CYS A 1 90 ? 30.633 3.630 -32.715 1.00 80.25 90 CYS A O 1
ATOM 672 N N . GLU A 1 91 ? 29.033 5.202 -32.618 1.00 82.12 91 GLU A N 1
ATOM 673 C CA . GLU A 1 91 ? 29.110 5.463 -31.179 1.00 82.12 91 GLU A CA 1
ATOM 674 C C . GLU A 1 91 ? 30.513 5.941 -30.728 1.00 82.12 91 GLU A C 1
ATOM 676 O O . GLU A 1 91 ? 30.997 5.589 -29.652 1.00 82.12 91 GLU A O 1
ATOM 681 N N . GLU A 1 92 ? 31.158 6.788 -31.544 1.00 87.12 92 GLU A N 1
ATOM 682 C CA . GLU A 1 92 ? 32.532 7.273 -31.334 1.00 87.12 92 GLU A CA 1
ATOM 683 C C . GLU A 1 92 ? 32.673 8.798 -31.465 1.00 87.12 92 GLU A C 1
ATOM 685 O O . GLU A 1 92 ? 31.898 9.473 -32.153 1.00 87.12 92 GLU A O 1
ATOM 690 N N . PHE A 1 93 ? 33.704 9.341 -30.811 1.00 90.75 93 PHE A N 1
ATOM 691 C CA . PHE A 1 93 ? 34.075 10.751 -30.862 1.00 90.75 93 PHE A CA 1
ATOM 692 C C . PHE A 1 93 ? 35.294 10.981 -31.756 1.00 90.75 93 PHE A C 1
ATOM 694 O O . PHE A 1 93 ? 36.285 10.258 -31.659 1.00 90.75 93 PHE A O 1
ATOM 701 N N . PHE A 1 94 ? 35.276 12.047 -32.556 1.00 92.75 94 PHE A N 1
ATOM 702 C CA . PHE A 1 94 ? 36.381 12.391 -33.452 1.00 92.75 94 PHE A CA 1
ATOM 703 C C . PHE A 1 94 ? 36.814 13.854 -33.299 1.00 92.75 94 PHE A C 1
ATOM 705 O O . PHE A 1 94 ? 35.984 14.753 -33.132 1.00 92.75 94 PHE A O 1
ATOM 712 N N . CYS A 1 95 ? 38.126 14.103 -33.369 1.00 94.38 95 CYS A N 1
ATOM 713 C CA . CYS A 1 95 ? 38.666 15.434 -33.660 1.00 94.38 95 CYS A CA 1
ATOM 714 C C . CYS A 1 95 ? 38.471 15.772 -35.149 1.00 94.38 95 CYS A C 1
ATOM 716 O O . CYS A 1 95 ? 38.109 14.892 -35.932 1.00 94.38 95 CYS A O 1
ATOM 718 N N . GLY A 1 96 ? 38.731 17.020 -35.551 1.00 91.25 96 GLY A N 1
ATOM 719 C CA . GLY A 1 96 ? 38.517 17.472 -36.935 1.00 91.25 96 GLY A CA 1
ATOM 720 C C . GLY A 1 96 ? 39.212 16.582 -37.970 1.00 91.25 96 GLY A C 1
ATOM 721 O O . GLY A 1 96 ? 38.558 16.035 -38.854 1.00 91.25 96 GLY A O 1
ATOM 722 N N . ARG A 1 97 ? 40.509 16.313 -37.778 1.00 92.06 97 ARG A N 1
ATOM 723 C CA . ARG A 1 97 ? 41.302 15.481 -38.696 1.00 92.06 97 ARG A CA 1
ATOM 724 C C . ARG A 1 97 ? 40.807 14.034 -38.774 1.00 92.06 97 ARG A C 1
ATOM 726 O O . ARG A 1 97 ? 40.637 13.484 -39.857 1.00 92.06 97 ARG A O 1
ATOM 733 N N . CYS A 1 98 ? 40.558 13.402 -37.625 1.00 92.94 98 CYS A N 1
ATOM 734 C CA . CYS A 1 98 ? 40.065 12.021 -37.601 1.00 92.94 98 CYS A CA 1
ATOM 735 C C . CYS A 1 98 ? 38.652 11.906 -38.189 1.00 92.94 98 CYS A C 1
ATOM 737 O O . CYS A 1 98 ? 38.297 10.849 -38.709 1.00 92.94 98 CYS A O 1
ATOM 739 N N . PHE A 1 99 ? 37.855 12.975 -38.106 1.00 91.25 99 PHE A N 1
ATOM 740 C CA . PHE A 1 99 ? 36.523 13.018 -38.686 1.00 91.25 99 PHE A CA 1
ATOM 741 C C . PHE A 1 99 ? 36.549 13.115 -40.213 1.00 91.25 99 PHE A C 1
ATOM 743 O O . PHE A 1 99 ? 35.791 12.407 -40.867 1.00 91.25 99 PHE A O 1
ATOM 750 N N . GLU A 1 100 ? 37.433 13.927 -40.789 1.00 89.19 100 GLU A N 1
ATOM 751 C CA . GLU A 1 100 ? 37.603 14.009 -42.247 1.00 89.19 100 GLU A CA 1
ATOM 752 C C . GLU A 1 100 ? 37.993 12.651 -42.841 1.00 89.19 100 GLU A C 1
ATOM 754 O O . GLU A 1 100 ? 37.415 12.202 -43.832 1.00 89.19 100 GLU A O 1
ATOM 759 N N . GLU A 1 101 ? 38.920 11.945 -42.186 1.00 87.56 101 GLU A N 1
ATOM 760 C CA . GLU A 1 101 ? 39.273 10.577 -42.564 1.00 87.56 101 GLU A CA 1
ATOM 761 C C . GLU A 1 101 ? 38.070 9.634 -42.432 1.00 87.56 101 GLU A C 1
ATOM 763 O O . GLU A 1 101 ? 37.784 8.871 -43.353 1.00 87.56 101 GLU A O 1
ATOM 768 N N . HIS A 1 102 ? 37.336 9.704 -41.317 1.00 87.44 102 HIS A N 1
ATOM 769 C CA . HIS A 1 102 ? 36.122 8.911 -41.095 1.00 87.44 102 HIS A CA 1
ATOM 770 C C . HIS A 1 102 ? 35.093 9.125 -42.215 1.00 87.44 102 HIS A C 1
ATOM 772 O O . HIS A 1 102 ? 34.585 8.162 -42.791 1.00 87.44 102 HIS A O 1
ATOM 778 N N . GLN A 1 103 ? 34.834 10.378 -42.591 1.00 85.56 103 GLN A N 1
ATOM 779 C CA . GLN A 1 103 ? 33.953 10.712 -43.709 1.00 85.56 103 GLN A CA 1
ATOM 780 C C . GLN A 1 103 ? 34.484 10.172 -45.035 1.00 85.56 103 GLN A C 1
ATOM 782 O O . GLN A 1 103 ? 33.703 9.687 -45.851 1.00 85.56 103 GLN A O 1
ATOM 787 N N . TRP A 1 104 ? 35.800 10.225 -45.254 1.00 83.81 104 TRP A N 1
ATOM 788 C CA . TRP A 1 104 ? 36.420 9.731 -46.477 1.00 83.81 104 TRP A CA 1
ATOM 789 C C . TRP A 1 104 ? 36.251 8.213 -46.648 1.00 83.81 104 TRP A C 1
ATOM 791 O O . TRP A 1 104 ? 35.898 7.758 -47.738 1.00 83.81 104 TRP A O 1
ATOM 801 N N . TRP A 1 105 ? 36.433 7.441 -45.572 1.00 76.12 105 TRP A N 1
ATOM 802 C CA . TRP A 1 105 ? 36.239 5.985 -45.568 1.00 76.12 105 TRP A CA 1
ATOM 803 C C . TRP A 1 105 ? 34.769 5.585 -45.720 1.00 76.12 105 TRP A C 1
ATOM 805 O O . TRP A 1 105 ? 34.456 4.599 -46.388 1.00 76.12 105 TRP A O 1
ATOM 815 N N . HIS A 1 106 ? 33.858 6.378 -45.157 1.00 75.12 106 HIS A N 1
ATOM 816 C CA . HIS A 1 106 ? 32.420 6.120 -45.182 1.00 75.12 106 HIS A CA 1
ATOM 817 C C . HIS A 1 106 ? 31.663 6.933 -46.244 1.00 75.12 106 HIS A C 1
ATOM 819 O O . HIS A 1 106 ? 30.450 7.056 -46.147 1.00 75.12 106 HIS A O 1
ATOM 825 N N . LYS A 1 107 ? 32.316 7.432 -47.307 1.00 66.56 107 LYS A N 1
ATOM 826 C CA . LYS A 1 107 ? 31.707 8.314 -48.336 1.00 66.56 107 LYS A CA 1
ATOM 827 C C . LYS A 1 107 ? 30.365 7.852 -48.925 1.00 66.56 107 LYS A C 1
ATOM 829 O O . LYS A 1 107 ? 29.604 8.684 -49.402 1.00 66.56 107 LYS A O 1
ATOM 834 N N . LYS A 1 108 ? 30.080 6.545 -48.940 1.00 59.56 108 LYS A N 1
ATOM 835 C CA . LYS A 1 108 ? 28.811 5.979 -49.446 1.00 59.56 108 LYS A CA 1
ATOM 836 C C . LYS A 1 108 ? 27.701 5.877 -48.387 1.00 59.56 108 LYS A C 1
ATOM 838 O O . LYS A 1 108 ? 26.569 5.569 -48.740 1.00 59.56 108 LYS A O 1
ATOM 843 N N . ALA A 1 109 ? 28.020 6.088 -47.113 1.00 67.50 109 ALA A N 1
ATOM 844 C CA . ALA A 1 109 ? 27.119 5.959 -45.976 1.00 67.50 109 ALA A CA 1
ATOM 845 C C . ALA A 1 109 ? 27.098 7.275 -45.183 1.00 67.50 109 ALA A C 1
ATOM 847 O O . ALA A 1 109 ? 28.062 7.642 -44.515 1.00 67.50 109 ALA A O 1
ATOM 848 N N . GLU A 1 110 ? 25.972 7.983 -45.227 1.00 74.00 110 GLU A N 1
ATOM 849 C CA . GLU A 1 110 ? 25.780 9.195 -44.431 1.00 74.00 110 GLU A CA 1
ATOM 850 C C . GLU A 1 110 ? 25.559 8.830 -42.958 1.00 74.00 110 GLU A C 1
ATOM 852 O O . GLU A 1 110 ? 24.449 8.511 -42.526 1.00 74.00 110 GLU A O 1
ATOM 857 N N . HIS A 1 111 ? 26.638 8.849 -42.174 1.00 84.56 111 HIS A N 1
ATOM 858 C CA . HIS A 1 111 ? 26.543 8.678 -40.727 1.00 84.56 111 HIS A CA 1
ATOM 859 C C . HIS A 1 111 ? 25.924 9.926 -40.082 1.00 84.56 111 HIS A C 1
ATOM 861 O O . HIS A 1 111 ? 26.224 11.064 -40.448 1.00 84.56 111 HIS A O 1
ATOM 867 N N . ARG A 1 112 ? 25.093 9.725 -39.057 1.00 84.00 112 ARG A N 1
ATOM 868 C CA . ARG A 1 112 ? 24.497 10.793 -38.249 1.00 84.00 112 ARG A CA 1
ATOM 869 C C . ARG A 1 112 ? 25.532 11.358 -37.286 1.00 84.00 112 ARG A C 1
ATOM 871 O O . ARG A 1 112 ? 25.824 10.761 -36.245 1.00 84.00 112 ARG A O 1
ATOM 878 N N . VAL A 1 113 ? 26.045 12.536 -37.614 1.00 87.38 113 VAL A N 1
ATOM 879 C CA . VAL A 1 113 ? 27.092 13.225 -36.853 1.00 87.38 113 VAL A CA 1
ATOM 880 C C . VAL A 1 113 ? 26.528 14.480 -36.191 1.00 87.38 113 VAL A C 1
ATOM 882 O O . VAL A 1 113 ? 25.666 15.150 -36.754 1.00 87.38 113 VAL A O 1
ATOM 885 N N . ARG A 1 114 ? 26.999 14.799 -34.982 1.00 88.31 114 ARG A N 1
ATOM 886 C CA . ARG A 1 114 ? 26.639 16.022 -34.246 1.00 88.31 114 ARG A CA 1
ATOM 887 C C . ARG A 1 114 ? 27.862 16.663 -33.614 1.00 88.31 114 ARG A C 1
ATOM 889 O O . ARG A 1 114 ? 28.768 15.948 -33.187 1.00 88.31 114 ARG A O 1
ATOM 896 N N . LYS A 1 115 ? 27.877 17.991 -33.497 1.00 91.06 115 LYS A N 1
ATOM 897 C CA . LYS A 1 115 ? 28.968 18.694 -32.809 1.00 91.06 115 LYS A CA 1
ATOM 898 C C . LYS A 1 115 ? 28.876 18.482 -31.302 1.00 91.06 115 LYS A C 1
ATOM 900 O O . LYS A 1 115 ? 27.791 18.526 -30.726 1.00 91.06 115 LYS A O 1
ATOM 905 N N . VAL A 1 116 ? 30.019 18.301 -30.649 1.00 90.81 116 VAL A N 1
ATOM 906 C CA . VAL A 1 116 ? 30.099 18.132 -29.189 1.00 90.81 116 VAL A CA 1
ATOM 907 C C . VAL A 1 116 ? 29.537 19.357 -28.461 1.00 90.81 116 VAL A C 1
ATOM 909 O O . VAL A 1 116 ? 28.842 19.206 -27.460 1.00 90.81 116 VAL A O 1
ATOM 912 N N . GLU A 1 117 ? 29.753 20.559 -28.990 1.00 89.25 117 GLU A N 1
ATOM 913 C CA . GLU A 1 117 ? 29.207 21.808 -28.442 1.00 89.25 117 GLU A CA 1
ATOM 914 C C . GLU A 1 117 ? 27.672 21.842 -28.466 1.00 89.25 117 GLU A C 1
ATOM 916 O O . GLU A 1 117 ? 27.040 22.173 -27.464 1.00 89.25 117 GLU A O 1
ATOM 921 N N . GLU A 1 118 ? 27.058 21.417 -29.573 1.00 89.38 118 GLU A N 1
ATOM 922 C CA . GLU A 1 118 ? 25.597 21.313 -29.694 1.00 89.38 118 GLU A CA 1
ATOM 923 C C . GLU A 1 118 ? 25.020 20.266 -28.743 1.00 89.38 118 GLU A C 1
ATOM 925 O O . GLU A 1 118 ? 23.907 20.425 -28.235 1.00 89.38 118 GLU A O 1
ATOM 930 N N . LEU A 1 119 ? 25.763 19.178 -28.510 1.00 88.00 119 LEU A N 1
ATOM 931 C CA . LEU A 1 119 ? 25.395 18.200 -27.499 1.00 88.00 119 LEU A CA 1
ATOM 932 C C . LEU A 1 119 ? 25.424 18.862 -26.124 1.00 88.00 119 LEU A C 1
ATOM 934 O O . LEU A 1 119 ? 24.395 18.839 -25.465 1.00 88.00 119 LEU A O 1
ATOM 938 N N . ARG A 1 120 ? 26.522 19.522 -25.731 1.00 88.56 120 ARG A N 1
ATOM 939 C CA . ARG A 1 120 ? 26.664 20.204 -24.427 1.00 88.56 120 ARG A CA 1
ATOM 940 C C . ARG A 1 120 ? 25.590 21.251 -24.155 1.00 88.56 120 ARG A C 1
ATOM 942 O O . ARG A 1 120 ? 25.123 21.336 -23.025 1.00 88.56 120 ARG A O 1
ATOM 949 N N . ALA A 1 121 ? 25.213 22.030 -25.167 1.00 88.62 121 ALA A N 1
ATOM 950 C CA . ALA A 1 121 ? 24.167 23.044 -25.051 1.00 88.62 121 ALA A CA 1
ATOM 951 C C . ALA A 1 121 ? 22.764 22.436 -24.841 1.00 88.62 121 ALA A C 1
ATOM 953 O O . ALA A 1 121 ? 21.828 23.130 -24.446 1.00 88.62 121 ALA A O 1
ATOM 954 N N . GLY A 1 122 ? 22.599 21.142 -25.127 1.00 88.19 122 GLY A N 1
ATOM 955 C CA . GLY A 1 122 ? 21.364 20.402 -24.905 1.00 88.19 122 GLY A CA 1
ATOM 956 C C . GLY A 1 122 ? 21.173 19.928 -23.461 1.00 88.19 122 GLY A C 1
ATOM 957 O O . GLY A 1 122 ? 21.892 20.289 -22.535 1.00 88.19 122 GLY A O 1
ATOM 958 N N . SER A 1 123 ? 20.182 19.055 -23.267 1.00 89.25 123 SER A N 1
ATOM 959 C CA . SER A 1 123 ? 19.927 18.395 -21.985 1.00 89.25 123 SER A CA 1
ATOM 960 C C . SER A 1 123 ? 20.260 16.906 -22.047 1.00 89.25 123 SER A C 1
ATOM 962 O O . SER A 1 123 ? 20.120 16.264 -23.092 1.00 89.25 123 SER A O 1
ATOM 964 N N . ALA A 1 124 ? 20.592 16.320 -20.892 1.00 86.94 124 ALA A N 1
ATOM 965 C CA . ALA A 1 124 ? 20.818 14.879 -20.755 1.00 86.94 124 ALA A CA 1
ATOM 966 C C . ALA A 1 124 ? 19.641 14.049 -21.297 1.00 86.94 124 ALA A C 1
ATOM 968 O O . ALA A 1 124 ? 19.831 13.000 -21.911 1.00 86.94 124 ALA A O 1
ATOM 969 N N . ARG A 1 125 ? 18.406 14.529 -21.090 1.00 87.81 125 ARG A N 1
ATOM 970 C CA . ARG A 1 125 ? 17.189 13.876 -21.581 1.00 87.81 125 ARG A CA 1
ATOM 971 C C . ARG A 1 125 ? 17.131 13.858 -23.106 1.00 87.81 125 ARG A C 1
ATOM 973 O O . ARG A 1 125 ? 16.905 12.794 -23.674 1.00 87.81 125 ARG A O 1
ATOM 980 N N . ARG A 1 126 ? 17.383 15.001 -23.752 1.00 86.50 126 ARG A N 1
ATOM 981 C CA . ARG A 1 126 ? 17.426 15.100 -25.217 1.00 86.50 126 ARG A CA 1
ATOM 982 C C . ARG A 1 126 ? 18.517 14.195 -25.788 1.00 86.50 126 ARG A C 1
ATOM 984 O O . ARG A 1 126 ? 18.244 13.417 -26.692 1.00 86.50 126 ARG A O 1
ATOM 991 N N . PHE A 1 127 ? 19.705 14.194 -25.180 1.00 86.94 127 PHE A N 1
ATOM 992 C CA . PHE A 1 127 ? 20.788 13.284 -25.560 1.00 86.94 127 PHE A CA 1
ATOM 993 C C . PHE A 1 127 ? 20.370 11.809 -25.496 1.00 86.94 127 PHE A C 1
ATOM 995 O O . PHE A 1 127 ? 20.623 11.048 -26.428 1.00 86.94 127 PHE A O 1
ATOM 1002 N N . MET A 1 128 ? 19.688 11.392 -24.426 1.00 85.69 128 MET A N 1
ATOM 1003 C CA . MET A 1 128 ? 19.194 10.018 -24.276 1.00 85.69 128 MET A CA 1
ATOM 1004 C C . MET A 1 128 ? 18.061 9.648 -25.235 1.00 85.69 128 MET A C 1
ATOM 1006 O O . MET A 1 128 ? 17.938 8.478 -25.604 1.00 85.69 128 MET A O 1
ATOM 1010 N N . GLU A 1 129 ? 17.209 10.596 -25.611 1.00 83.50 129 GLU A N 1
ATOM 1011 C CA . GLU A 1 129 ? 16.158 10.372 -26.605 1.00 83.50 129 GLU A CA 1
ATOM 1012 C C . GLU A 1 129 ? 16.772 10.224 -28.008 1.00 83.50 129 GLU A C 1
ATOM 1014 O O . GLU A 1 129 ? 16.473 9.245 -28.696 1.00 83.50 129 GLU A O 1
ATOM 1019 N N . ASP A 1 130 ? 17.717 11.097 -28.364 1.00 80.06 130 ASP A N 1
ATOM 1020 C CA . ASP A 1 130 ? 18.401 11.111 -29.664 1.00 80.06 130 ASP A CA 1
ATOM 1021 C C . ASP A 1 130 ? 19.277 9.857 -29.876 1.00 80.06 130 ASP A C 1
ATOM 1023 O O . ASP A 1 130 ? 19.282 9.256 -30.951 1.00 80.06 130 ASP A O 1
ATOM 1027 N N . THR A 1 131 ? 19.967 9.397 -28.827 1.00 76.12 131 THR A N 1
ATOM 1028 C CA . THR A 1 131 ? 20.851 8.209 -28.854 1.00 76.12 131 THR A CA 1
ATOM 1029 C C . THR A 1 131 ? 20.126 6.890 -28.573 1.00 76.12 131 THR A C 1
ATOM 1031 O O . THR A 1 131 ? 20.741 5.838 -28.420 1.00 76.12 131 THR A O 1
ATOM 1034 N N . LYS A 1 132 ? 18.793 6.895 -28.467 1.00 76.12 132 LYS A N 1
ATOM 1035 C CA . LYS A 1 132 ? 18.021 5.663 -28.232 1.00 76.12 132 LYS A CA 1
ATOM 1036 C C . LYS A 1 132 ? 18.063 4.709 -29.430 1.00 76.12 132 LYS A C 1
ATOM 1038 O O . LYS A 1 132 ? 17.936 3.500 -29.250 1.00 76.12 132 LYS A O 1
ATOM 1043 N N . SER A 1 133 ? 18.173 5.262 -30.635 1.00 64.50 133 SER A N 1
ATOM 1044 C CA . SER A 1 133 ? 18.122 4.518 -31.900 1.00 64.50 133 SER A CA 1
ATOM 1045 C C . SER A 1 133 ? 19.497 4.081 -32.406 1.00 64.50 133 SER A C 1
ATOM 1047 O O . SER A 1 133 ? 19.548 3.269 -33.325 1.00 64.50 133 SER A O 1
ATOM 1049 N N . SER A 1 134 ? 20.578 4.621 -31.833 1.00 59.81 134 SER A N 1
ATOM 1050 C CA . SER A 1 134 ? 21.960 4.269 -32.171 1.00 59.81 134 SER A CA 1
ATOM 1051 C C . SER A 1 134 ? 22.450 2.994 -31.494 1.00 59.81 134 SER A C 1
ATOM 1053 O O . SER A 1 134 ? 23.368 2.385 -32.027 1.00 59.81 134 SER A O 1
ATOM 1055 N N . CYS A 1 135 ? 21.802 2.559 -30.399 1.00 61.28 135 CYS A N 1
ATOM 1056 C CA . CYS A 1 135 ? 22.157 1.335 -29.680 1.00 61.28 135 CYS A CA 1
ATOM 1057 C C . CYS A 1 135 ? 22.015 0.110 -30.590 1.00 61.28 135 CYS A C 1
ATOM 1059 O O . CYS A 1 135 ? 20.953 -0.519 -30.669 1.00 61.28 135 CYS A O 1
ATOM 1061 N N . SER A 1 136 ? 23.098 -0.211 -31.284 1.00 65.81 136 SER A N 1
ATOM 1062 C CA . SER A 1 136 ? 23.188 -1.364 -32.158 1.00 65.81 136 SER A CA 1
ATOM 1063 C C . SER A 1 136 ? 23.252 -2.608 -31.284 1.00 65.81 136 SER A C 1
ATOM 1065 O O . SER A 1 136 ? 24.143 -2.772 -30.455 1.00 65.81 136 SER A O 1
ATOM 1067 N N . LEU A 1 137 ? 22.254 -3.479 -31.423 1.00 73.44 137 LEU A N 1
ATOM 1068 C CA . LEU A 1 137 ? 22.285 -4.782 -30.774 1.00 73.44 137 LEU A CA 1
ATOM 1069 C C . LEU A 1 137 ? 23.291 -5.639 -31.531 1.00 73.44 137 LEU A C 1
ATOM 1071 O O . LEU A 1 137 ? 23.007 -6.053 -32.650 1.00 73.44 137 LEU A O 1
ATOM 1075 N N . PHE A 1 138 ? 24.457 -5.882 -30.946 1.00 78.56 138 PHE A N 1
ATOM 1076 C CA . PHE A 1 138 ? 25.461 -6.751 -31.548 1.00 78.56 138 PHE A CA 1
ATOM 1077 C C . PHE A 1 138 ? 25.160 -8.222 -31.261 1.00 78.56 138 PHE A C 1
ATOM 1079 O O . PHE A 1 138 ? 24.632 -8.579 -30.205 1.00 78.56 138 PHE A O 1
ATOM 1086 N N . CYS A 1 139 ? 25.470 -9.085 -32.224 1.00 82.38 139 CYS A N 1
ATOM 1087 C CA . CYS A 1 139 ? 25.265 -10.515 -32.091 1.00 82.38 139 CYS A CA 1
ATOM 1088 C C . CYS A 1 139 ? 26.280 -11.112 -31.113 1.00 82.38 139 CYS A C 1
ATOM 1090 O O . CYS A 1 139 ? 27.482 -10.935 -31.270 1.00 82.38 139 CYS A O 1
ATOM 1092 N N . SER A 1 140 ? 25.791 -11.861 -30.126 1.00 80.19 140 SER A N 1
ATOM 1093 C CA . SER A 1 140 ? 26.626 -12.573 -29.146 1.00 80.19 140 SER A CA 1
ATOM 1094 C C . SER A 1 140 ? 26.753 -14.069 -29.460 1.00 80.19 140 SER A C 1
ATOM 1096 O O . SER A 1 140 ? 26.950 -14.881 -28.560 1.00 80.19 140 SER A O 1
ATOM 1098 N N . SER A 1 141 ? 26.555 -14.471 -30.719 1.00 79.62 141 SER A N 1
ATOM 1099 C CA . SER A 1 141 ? 26.602 -15.885 -31.099 1.00 79.62 141 SER A CA 1
ATOM 1100 C C . SER A 1 141 ? 28.027 -16.433 -31.026 1.00 79.62 141 SER A C 1
ATOM 1102 O O . SER A 1 141 ? 28.947 -15.865 -31.608 1.00 79.62 141 SER A O 1
ATOM 1104 N N . ALA A 1 142 ? 28.184 -17.610 -30.417 1.00 79.75 142 ALA A N 1
ATOM 1105 C CA . ALA A 1 142 ? 29.449 -18.347 -30.393 1.00 79.75 142 ALA A CA 1
ATOM 1106 C C . ALA A 1 142 ? 29.931 -18.801 -31.786 1.00 79.75 142 ALA A C 1
ATOM 1108 O O . ALA A 1 142 ? 31.055 -19.266 -31.916 1.00 79.75 142 ALA A O 1
ATOM 1109 N N . SER A 1 143 ? 29.100 -18.670 -32.827 1.00 76.62 143 SER A N 1
ATOM 1110 C CA . SER A 1 143 ? 29.480 -18.978 -34.214 1.00 76.62 143 SER A CA 1
ATOM 1111 C C . SER A 1 143 ? 30.428 -17.950 -34.841 1.00 76.62 143 SER A C 1
ATOM 1113 O O . SER A 1 143 ? 31.035 -18.240 -35.865 1.00 76.62 143 SER A O 1
ATOM 1115 N N . HIS A 1 144 ? 30.534 -16.747 -34.270 1.00 78.56 144 HIS A N 1
ATOM 1116 C CA . HIS A 1 144 ? 31.451 -15.700 -34.732 1.00 78.56 144 HIS A CA 1
ATOM 1117 C C . HIS A 1 144 ? 31.899 -14.814 -33.557 1.00 78.56 144 HIS A C 1
ATOM 1119 O O . HIS A 1 144 ? 31.563 -13.626 -33.493 1.00 78.56 144 HIS A O 1
ATOM 1125 N N . PRO A 1 145 ? 32.633 -15.392 -32.589 1.00 70.00 145 PRO A N 1
ATOM 1126 C CA . PRO A 1 145 ? 33.111 -14.657 -31.431 1.00 70.00 145 PRO A CA 1
ATOM 1127 C C . PRO A 1 145 ? 34.152 -13.630 -31.895 1.00 70.00 145 PRO A C 1
ATOM 1129 O O . PRO A 1 145 ? 35.193 -13.992 -32.431 1.00 70.00 145 PRO A O 1
ATOM 1132 N N . GLY A 1 146 ? 33.856 -12.342 -31.715 1.00 63.25 146 GLY A N 1
ATOM 1133 C CA . GLY A 1 146 ? 34.759 -11.241 -32.077 1.00 63.25 146 GLY A CA 1
ATOM 1134 C C . GLY A 1 146 ? 34.341 -10.430 -33.304 1.00 63.25 146 GLY A C 1
ATOM 1135 O O . GLY A 1 146 ? 34.882 -9.349 -33.518 1.00 63.25 146 GLY A O 1
ATOM 1136 N N . GLU A 1 147 ? 33.339 -10.871 -34.070 1.00 72.12 147 GLU A N 1
ATOM 1137 C CA . GLU A 1 147 ? 32.776 -10.054 -35.147 1.00 72.12 147 GLU A CA 1
ATOM 1138 C C . GLU A 1 147 ? 31.598 -9.214 -34.642 1.00 72.12 147 GLU A C 1
ATOM 1140 O O . GLU A 1 147 ? 30.549 -9.739 -34.261 1.00 72.12 147 GLU A O 1
ATOM 1145 N N . SER A 1 148 ? 31.745 -7.887 -34.683 1.00 70.50 148 SER A N 1
ATOM 1146 C CA . SER A 1 148 ? 30.698 -6.944 -34.280 1.00 70.50 148 SER A CA 1
ATOM 1147 C C . SER A 1 148 ? 29.599 -6.850 -35.348 1.00 70.50 148 SER A C 1
ATOM 1149 O O . SER A 1 148 ? 29.558 -5.931 -36.165 1.00 70.50 148 SER A O 1
ATOM 1151 N N . ARG A 1 149 ? 28.714 -7.855 -35.395 1.00 79.94 149 ARG A N 1
ATOM 1152 C CA . ARG A 1 149 ? 27.605 -7.923 -36.361 1.00 79.94 149 ARG A CA 1
ATOM 1153 C C . ARG A 1 149 ? 26.314 -7.384 -35.757 1.00 79.94 149 ARG A C 1
ATOM 1155 O O . ARG A 1 149 ? 25.877 -7.858 -34.712 1.00 79.94 149 ARG A O 1
ATOM 1162 N N . VAL A 1 150 ? 25.663 -6.442 -36.437 1.00 82.81 150 VAL A N 1
ATOM 1163 C CA . VAL A 1 150 ? 24.402 -5.841 -35.971 1.00 82.81 150 VAL A CA 1
ATOM 1164 C C . VAL A 1 150 ? 23.222 -6.793 -36.196 1.00 82.81 150 VAL A C 1
ATOM 1166 O O . VAL A 1 150 ? 23.046 -7.365 -37.273 1.00 82.81 150 VAL A O 1
ATOM 1169 N N . CYS A 1 151 ? 22.387 -6.950 -35.174 1.00 87.31 151 CYS A N 1
ATOM 1170 C CA . CYS A 1 151 ? 21.140 -7.697 -35.224 1.00 87.31 151 CYS A CA 1
ATOM 1171 C C . CYS A 1 151 ? 20.025 -6.847 -35.843 1.00 87.31 151 CYS A C 1
ATOM 1173 O O . CYS A 1 151 ? 19.678 -5.780 -35.335 1.00 87.31 151 CYS A O 1
ATOM 1175 N N . SER A 1 152 ? 19.420 -7.354 -36.913 1.00 89.62 152 SER A N 1
ATOM 1176 C CA . SER A 1 152 ? 18.297 -6.726 -37.627 1.00 89.62 152 SER A CA 1
ATOM 1177 C C . SER A 1 152 ? 17.076 -7.644 -37.744 1.00 89.62 152 SER A C 1
ATOM 1179 O O . SER A 1 152 ? 15.997 -7.195 -38.130 1.00 89.62 152 SER A O 1
ATOM 1181 N N . ILE A 1 153 ? 17.217 -8.915 -37.359 1.00 91.06 153 ILE A N 1
ATOM 1182 C CA . ILE A 1 153 ? 16.203 -9.958 -37.505 1.00 91.06 153 ILE A CA 1
ATOM 1183 C C . ILE A 1 153 ? 15.770 -10.437 -36.115 1.00 91.06 153 ILE A C 1
ATOM 1185 O O . ILE A 1 153 ? 16.562 -10.448 -35.177 1.00 91.06 153 ILE A O 1
ATOM 1189 N N . TYR A 1 154 ? 14.511 -10.829 -35.958 1.00 92.69 154 TYR A N 1
ATOM 1190 C CA . TYR A 1 154 ? 13.966 -11.402 -34.731 1.00 92.69 154 TYR A CA 1
ATOM 1191 C C . TYR A 1 154 ? 13.439 -12.815 -34.973 1.00 92.69 154 TYR A C 1
ATOM 1193 O O . TYR A 1 154 ? 12.717 -13.062 -35.943 1.00 92.69 154 TYR A O 1
ATOM 1201 N N . CYS A 1 155 ? 13.770 -13.730 -34.062 1.00 92.31 155 CYS A N 1
ATOM 1202 C CA . CYS A 1 155 ? 13.236 -15.086 -34.032 1.00 92.31 155 CYS A CA 1
ATOM 1203 C C . CYS A 1 155 ? 12.104 -15.187 -32.999 1.00 92.31 155 CYS A C 1
ATOM 1205 O O . CYS A 1 155 ? 12.390 -15.140 -31.801 1.00 92.31 155 CYS A O 1
ATOM 1207 N N . PRO A 1 156 ? 10.838 -15.383 -33.419 1.00 90.94 156 PRO A N 1
ATOM 1208 C CA . PRO A 1 156 ? 9.716 -15.516 -32.489 1.00 90.94 156 PRO A CA 1
ATOM 1209 C C . PRO A 1 156 ? 9.764 -16.784 -31.635 1.00 90.94 156 PRO A C 1
ATOM 1211 O O . PRO A 1 156 ? 9.213 -16.786 -30.545 1.00 90.94 156 PRO A O 1
ATOM 1214 N N . ARG A 1 157 ? 10.414 -17.855 -32.114 1.00 90.44 157 ARG A N 1
ATOM 1215 C CA . ARG A 1 157 ? 10.493 -19.134 -31.388 1.00 90.44 157 ARG A CA 1
ATOM 1216 C C . ARG A 1 157 ? 11.485 -19.088 -30.227 1.00 90.44 157 ARG A C 1
ATOM 1218 O O . ARG A 1 157 ? 11.226 -19.654 -29.177 1.00 90.44 157 ARG A O 1
ATOM 1225 N N . CYS A 1 158 ? 12.622 -18.421 -30.428 1.00 89.25 158 CYS A N 1
ATOM 1226 C CA . CYS A 1 158 ? 13.667 -18.265 -29.410 1.00 89.25 158 CYS A CA 1
ATOM 1227 C C . CYS A 1 158 ? 13.571 -16.939 -28.640 1.00 89.25 158 CYS A C 1
ATOM 1229 O O . CYS A 1 158 ? 14.418 -16.669 -27.795 1.00 89.25 158 CYS A O 1
ATOM 1231 N N . GLU A 1 159 ? 12.630 -16.074 -29.019 1.00 90.88 159 GLU A N 1
ATOM 1232 C CA . GLU A 1 159 ? 12.407 -14.733 -28.471 1.00 90.88 159 GLU A CA 1
ATOM 1233 C C . GLU A 1 159 ? 13.642 -13.811 -28.431 1.00 90.88 159 GLU A C 1
ATOM 1235 O O . GLU A 1 159 ? 13.779 -12.957 -27.555 1.00 90.88 159 GLU A O 1
ATOM 1240 N N . ARG A 1 160 ? 14.540 -13.930 -29.416 1.00 88.25 160 ARG A N 1
ATOM 1241 C CA . ARG A 1 160 ? 15.819 -13.196 -29.461 1.00 88.25 160 ARG A CA 1
ATOM 1242 C C . ARG A 1 160 ? 16.092 -12.536 -30.809 1.00 88.25 160 ARG A C 1
ATOM 1244 O O . ARG A 1 160 ? 15.607 -12.982 -31.850 1.00 88.25 160 ARG A O 1
ATOM 1251 N N . ALA A 1 161 ? 16.909 -11.486 -30.775 1.00 90.12 161 ALA A N 1
ATOM 1252 C CA . ALA A 1 161 ? 17.427 -10.819 -31.964 1.00 90.12 161 ALA A CA 1
ATOM 1253 C C . ALA A 1 161 ? 18.611 -11.599 -32.570 1.00 90.12 161 ALA A C 1
ATOM 1255 O O . ALA A 1 161 ? 19.411 -12.185 -31.842 1.00 90.12 161 ALA A O 1
ATOM 1256 N N . LEU A 1 162 ? 18.717 -11.591 -33.898 1.00 89.62 162 LEU A N 1
ATOM 1257 C CA . LEU A 1 162 ? 19.719 -12.290 -34.701 1.00 89.62 162 LEU A CA 1
ATOM 1258 C C . LEU A 1 162 ? 20.334 -11.334 -35.737 1.00 89.62 162 LEU A C 1
ATOM 1260 O O . LEU A 1 162 ? 19.655 -10.448 -36.267 1.00 89.62 162 LEU A O 1
ATOM 1264 N N . CYS A 1 163 ? 21.612 -11.541 -36.062 1.00 90.44 163 CYS A N 1
ATOM 1265 C CA . CYS A 1 163 ? 22.238 -10.963 -37.252 1.00 90.44 163 CYS A CA 1
ATOM 1266 C C . CYS A 1 163 ? 21.861 -11.768 -38.507 1.00 90.44 163 CYS A C 1
ATOM 1268 O O . CYS A 1 163 ? 21.434 -12.923 -38.403 1.00 90.44 163 CYS A O 1
ATOM 1270 N N . CYS A 1 164 ? 22.041 -11.179 -39.696 1.00 88.88 164 CYS A N 1
ATOM 1271 C CA . CYS A 1 164 ? 21.700 -11.838 -40.963 1.00 88.88 164 CYS A CA 1
ATOM 1272 C C . CYS A 1 164 ? 22.345 -13.230 -41.121 1.00 88.88 164 CYS A C 1
ATOM 1274 O O . CYS A 1 164 ? 21.604 -14.170 -41.404 1.00 88.88 164 CYS A O 1
ATOM 1276 N N . PRO A 1 165 ? 23.656 -13.428 -40.861 1.00 88.38 165 PRO A N 1
ATOM 1277 C CA . PRO A 1 165 ? 24.267 -14.756 -40.953 1.00 88.38 165 PRO A CA 1
ATOM 1278 C C . PRO A 1 165 ? 23.631 -15.795 -40.023 1.00 88.38 165 PRO A C 1
ATOM 1280 O O . PRO A 1 165 ? 23.334 -16.902 -40.458 1.00 88.38 165 PRO A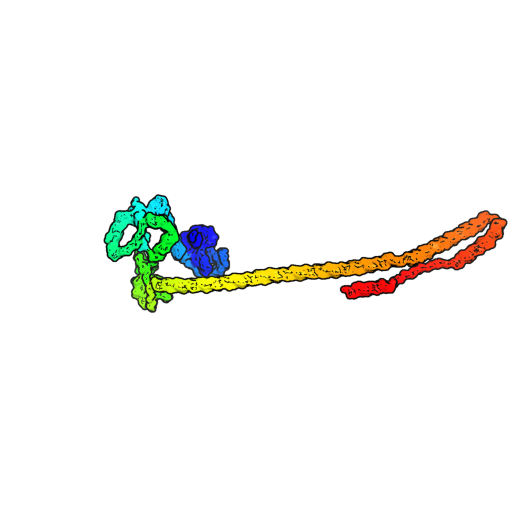 O 1
ATOM 1283 N N . CYS A 1 166 ? 23.358 -15.445 -38.759 1.00 88.81 166 CYS A N 1
ATOM 1284 C CA . CYS A 1 166 ? 22.709 -16.373 -37.827 1.00 88.81 166 CYS A CA 1
ATOM 1285 C C . CYS A 1 166 ? 21.300 -16.766 -38.265 1.00 88.81 166 CYS A C 1
ATOM 1287 O O . CYS A 1 166 ? 20.918 -17.914 -38.078 1.00 88.81 166 CYS A O 1
ATOM 1289 N N . ALA A 1 167 ? 20.529 -15.832 -38.825 1.00 89.31 167 ALA A N 1
ATOM 1290 C CA . ALA A 1 167 ? 19.194 -16.140 -39.323 1.00 89.31 167 ALA A CA 1
ATOM 1291 C C . ALA A 1 167 ? 19.246 -17.051 -40.561 1.00 89.31 167 ALA A C 1
ATOM 1293 O O . ALA A 1 167 ? 18.468 -17.994 -40.655 1.00 89.31 167 ALA A O 1
ATOM 1294 N N . LEU A 1 168 ? 20.184 -16.808 -41.484 1.00 87.88 168 LEU A N 1
ATOM 1295 C CA . LEU A 1 168 ? 20.347 -17.620 -42.695 1.00 87.88 168 LEU A CA 1
ATOM 1296 C C . LEU A 1 168 ? 20.780 -19.059 -42.388 1.00 87.88 168 LEU A C 1
ATOM 1298 O O . LEU A 1 168 ? 20.306 -19.989 -43.033 1.00 87.88 168 LEU A O 1
ATOM 1302 N N . LEU A 1 169 ? 21.648 -19.245 -41.391 1.00 87.25 169 LEU A N 1
ATOM 1303 C CA . LEU A 1 169 ? 22.106 -20.571 -40.968 1.00 87.25 169 LEU A CA 1
ATOM 1304 C C . LEU A 1 169 ? 21.041 -21.361 -40.187 1.00 87.25 169 LEU A C 1
ATOM 1306 O O . LEU A 1 169 ? 21.162 -22.575 -40.042 1.00 87.25 169 LEU A O 1
ATOM 1310 N N . ASP A 1 170 ? 19.997 -20.699 -39.685 1.00 82.62 170 ASP A N 1
ATOM 1311 C CA . ASP A 1 170 ? 18.983 -21.297 -38.815 1.00 82.62 170 ASP A CA 1
ATOM 1312 C C . ASP A 1 170 ? 17.621 -21.429 -39.516 1.00 82.62 170 ASP A C 1
ATOM 1314 O O . ASP A 1 170 ? 16.600 -20.873 -39.109 1.00 82.62 170 ASP A O 1
ATOM 1318 N N . THR A 1 171 ? 17.581 -22.202 -40.600 1.00 77.50 171 THR A N 1
ATOM 1319 C CA . THR A 1 171 ? 16.371 -22.372 -41.427 1.00 77.50 171 THR A CA 1
ATOM 1320 C C . THR A 1 171 ? 15.194 -23.019 -40.683 1.00 77.50 171 THR A C 1
ATOM 1322 O O . THR A 1 171 ? 14.039 -22.831 -41.065 1.00 77.50 171 THR A O 1
ATOM 1325 N N . ARG A 1 172 ? 15.453 -23.728 -39.576 1.00 85.88 172 ARG A N 1
ATOM 1326 C CA . ARG A 1 172 ? 14.437 -24.434 -38.769 1.00 85.88 172 ARG A CA 1
ATOM 1327 C C . ARG A 1 172 ? 13.531 -23.497 -37.970 1.00 85.88 172 ARG A C 1
ATOM 1329 O O . ARG A 1 172 ? 12.416 -23.879 -37.610 1.00 85.88 172 ARG A O 1
ATOM 1336 N N . HIS A 1 173 ? 13.992 -22.282 -37.680 1.00 87.06 173 HIS A N 1
ATOM 1337 C CA . HIS A 1 173 ? 13.247 -21.311 -36.878 1.00 87.06 173 HIS A CA 1
ATOM 1338 C C . HIS A 1 173 ? 12.447 -20.290 -37.697 1.00 87.06 173 HIS A C 1
ATOM 1340 O O . HIS A 1 173 ? 11.777 -19.433 -37.113 1.00 87.06 173 HIS A O 1
ATOM 1346 N N . ALA A 1 174 ? 12.442 -20.417 -39.026 1.00 84.56 174 ALA A N 1
ATOM 1347 C CA . ALA A 1 174 ? 11.601 -19.616 -39.904 1.00 84.56 174 ALA A CA 1
ATOM 1348 C C . ALA A 1 174 ? 10.084 -19.799 -39.603 1.00 84.56 174 ALA A C 1
ATOM 1350 O O . ALA A 1 174 ? 9.663 -20.854 -39.102 1.00 84.56 174 ALA A O 1
ATOM 1351 N N . PRO A 1 175 ? 9.238 -18.790 -39.900 1.00 90.06 175 PRO A N 1
ATOM 1352 C CA . PRO A 1 175 ? 9.590 -17.486 -40.467 1.00 90.06 175 PRO A CA 1
ATOM 1353 C C . PRO A 1 175 ? 10.161 -16.512 -39.423 1.00 90.06 175 PRO A C 1
ATOM 1355 O O . PRO A 1 175 ? 9.651 -16.382 -38.308 1.00 90.06 175 PRO A O 1
ATOM 1358 N N . PHE A 1 176 ? 11.202 -15.780 -39.821 1.00 92.31 176 PHE A N 1
ATOM 1359 C CA . PHE A 1 176 ? 11.764 -14.681 -39.039 1.00 92.31 176 PHE A CA 1
ATOM 1360 C C . PHE A 1 176 ? 11.003 -13.371 -39.270 1.00 92.31 176 PHE A C 1
ATOM 1362 O O . PHE A 1 176 ? 10.248 -13.236 -40.231 1.00 92.31 176 PHE A O 1
ATOM 1369 N N . ARG A 1 177 ? 11.207 -12.388 -38.388 1.00 92.19 177 ARG A N 1
ATOM 1370 C CA . ARG A 1 177 ? 10.600 -11.052 -38.502 1.00 92.19 177 ARG A CA 1
ATOM 1371 C C . ARG A 1 177 ? 11.650 -9.956 -38.531 1.00 92.19 177 ARG A C 1
ATOM 1373 O O . ARG A 1 177 ? 12.720 -10.107 -37.950 1.00 92.19 177 ARG A O 1
ATOM 1380 N N . ASP A 1 178 ? 11.309 -8.826 -39.141 1.00 92.25 178 ASP A N 1
ATOM 1381 C CA . ASP A 1 178 ? 12.088 -7.598 -38.991 1.00 92.25 178 ASP A CA 1
ATOM 1382 C C . ASP A 1 178 ? 12.078 -7.147 -37.518 1.00 92.25 178 ASP A C 1
ATOM 1384 O O . ASP A 1 178 ? 11.019 -6.999 -36.893 1.00 92.25 178 ASP A O 1
ATOM 1388 N N . LEU A 1 179 ? 13.269 -6.935 -36.950 1.00 90.12 179 LEU A N 1
ATOM 1389 C CA . LEU A 1 179 ? 13.432 -6.591 -35.538 1.00 90.12 179 LEU A CA 1
ATOM 1390 C C . LEU A 1 179 ? 12.800 -5.240 -35.190 1.00 90.12 179 LEU A C 1
ATOM 1392 O O . LEU A 1 179 ? 12.302 -5.068 -34.074 1.00 90.12 179 LEU A O 1
ATOM 1396 N N . ARG A 1 180 ? 12.794 -4.270 -36.113 1.00 88.06 180 ARG A N 1
ATOM 1397 C CA . ARG A 1 180 ? 12.209 -2.942 -35.878 1.00 88.06 180 ARG A CA 1
ATOM 1398 C C . ARG A 1 180 ? 10.687 -3.034 -35.827 1.00 88.06 180 ARG A C 1
ATOM 1400 O O . ARG A 1 180 ? 10.082 -2.434 -34.933 1.00 88.06 180 ARG A O 1
ATOM 1407 N N . VAL A 1 181 ? 10.075 -3.796 -36.733 1.00 90.69 181 VAL A N 1
ATOM 1408 C CA . VAL A 1 181 ? 8.625 -4.044 -36.759 1.00 90.69 181 VAL A CA 1
ATOM 1409 C C . VAL A 1 181 ? 8.183 -4.779 -35.495 1.00 90.69 181 VAL A C 1
ATOM 1411 O O . VAL A 1 181 ? 7.287 -4.300 -34.793 1.00 90.69 181 VAL A O 1
ATOM 1414 N N . GLU A 1 182 ? 8.852 -5.878 -35.135 1.00 93.19 182 GLU A N 1
ATOM 1415 C CA . GLU A 1 182 ? 8.510 -6.631 -33.923 1.00 93.19 182 GLU A CA 1
ATOM 1416 C C . GLU A 1 182 ? 8.729 -5.785 -32.659 1.00 93.19 182 GLU A C 1
ATOM 1418 O O . GLU A 1 182 ? 7.879 -5.760 -31.769 1.00 93.19 182 GLU A O 1
ATOM 1423 N N . SER A 1 183 ? 9.801 -4.987 -32.606 1.00 90.44 183 SER A N 1
ATOM 1424 C CA . SER A 1 183 ? 10.036 -4.050 -31.501 1.00 90.44 183 SER A CA 1
ATOM 1425 C C . SER A 1 183 ? 8.898 -3.040 -31.337 1.00 90.44 183 SER A C 1
ATOM 1427 O O . SER A 1 183 ? 8.526 -2.707 -30.211 1.00 90.44 183 SER A O 1
ATOM 1429 N N . ARG A 1 184 ? 8.326 -2.519 -32.433 1.00 91.94 184 ARG A N 1
ATOM 1430 C CA . ARG A 1 184 ? 7.167 -1.608 -32.371 1.00 91.94 184 ARG A CA 1
ATOM 1431 C C . ARG A 1 184 ? 5.928 -2.324 -31.833 1.00 91.94 184 ARG A C 1
ATOM 1433 O O . ARG A 1 184 ? 5.254 -1.760 -30.968 1.00 91.94 184 ARG A O 1
ATOM 1440 N N . ARG A 1 185 ? 5.678 -3.558 -32.285 1.00 94.19 185 ARG A N 1
ATOM 1441 C CA . ARG A 1 185 ? 4.577 -4.410 -31.812 1.00 94.19 185 ARG A CA 1
ATOM 1442 C C . ARG A 1 185 ? 4.695 -4.710 -30.315 1.00 94.19 185 ARG A C 1
ATOM 1444 O O . ARG A 1 185 ? 3.778 -4.384 -29.567 1.00 94.19 185 ARG A O 1
ATOM 1451 N N . ARG A 1 186 ? 5.834 -5.236 -29.852 1.00 92.88 186 ARG A N 1
ATOM 1452 C CA . ARG A 1 186 ? 6.069 -5.554 -28.429 1.00 92.88 186 ARG A CA 1
ATOM 1453 C C . ARG A 1 186 ? 6.006 -4.316 -27.534 1.00 92.88 186 ARG A C 1
ATOM 1455 O O . ARG A 1 186 ? 5.487 -4.365 -26.424 1.00 92.88 186 ARG A O 1
ATOM 1462 N N . ARG A 1 187 ? 6.443 -3.150 -28.027 1.00 93.00 187 ARG A N 1
ATOM 1463 C CA . ARG A 1 187 ? 6.241 -1.876 -27.313 1.00 93.00 187 ARG A CA 1
ATOM 1464 C C . ARG A 1 187 ? 4.763 -1.496 -27.188 1.00 93.00 187 ARG A C 1
ATOM 1466 O O . ARG A 1 187 ? 4.418 -0.845 -26.207 1.00 93.00 187 ARG A O 1
ATOM 1473 N N . ALA A 1 188 ? 3.919 -1.813 -28.171 1.00 95.25 188 ALA A N 1
ATOM 1474 C CA . ALA A 1 188 ? 2.477 -1.576 -28.086 1.00 95.25 188 ALA A CA 1
ATOM 1475 C C . ALA A 1 188 ? 1.822 -2.513 -27.067 1.00 95.25 188 ALA A C 1
ATOM 1477 O O . ALA A 1 188 ? 1.122 -2.033 -26.183 1.00 95.25 188 ALA A O 1
ATOM 1478 N N . GLU A 1 189 ? 2.158 -3.801 -27.115 1.00 96.75 189 GLU A N 1
ATOM 1479 C CA . GLU A 1 189 ? 1.724 -4.808 -26.139 1.00 96.75 189 GLU A CA 1
ATOM 1480 C C . GLU A 1 189 ? 2.044 -4.380 -24.694 1.00 96.75 189 GLU A C 1
ATOM 1482 O O . GLU A 1 189 ? 1.150 -4.279 -23.855 1.00 96.75 189 GLU A O 1
ATOM 1487 N N . LEU A 1 190 ? 3.293 -3.982 -24.420 1.00 96.81 190 LEU A N 1
ATOM 1488 C CA . LEU A 1 190 ? 3.696 -3.476 -23.101 1.00 96.81 190 LEU A CA 1
ATOM 1489 C C . LEU A 1 190 ? 2.952 -2.194 -22.687 1.00 96.81 190 LEU A C 1
ATOM 1491 O O . LEU A 1 190 ? 2.761 -1.946 -21.494 1.00 96.81 190 LEU A O 1
ATOM 1495 N N . ARG A 1 191 ? 2.540 -1.345 -23.642 1.00 97.50 191 ARG A N 1
ATOM 1496 C CA . ARG A 1 191 ? 1.739 -0.149 -23.332 1.00 97.50 191 ARG A CA 1
ATOM 1497 C C . ARG A 1 191 ? 0.327 -0.517 -22.895 1.00 97.50 191 ARG A C 1
ATOM 1499 O O . ARG A 1 191 ? -0.153 0.128 -21.963 1.00 97.50 191 ARG A O 1
ATOM 1506 N N . GLU A 1 192 ? -0.299 -1.508 -23.525 1.00 97.62 192 GLU A N 1
ATOM 1507 C CA . GLU A 1 192 ? -1.626 -1.987 -23.122 1.00 97.62 192 GLU A CA 1
ATOM 1508 C C . GLU A 1 192 ? -1.576 -2.663 -21.753 1.00 97.62 192 GLU A C 1
ATOM 1510 O O . GLU A 1 192 ? -2.269 -2.209 -20.844 1.00 97.62 192 GLU A O 1
ATOM 1515 N N . LEU A 1 193 ? -0.644 -3.600 -21.534 1.00 97.94 193 LEU A N 1
ATOM 1516 C CA . LEU A 1 193 ? -0.455 -4.237 -20.221 1.00 97.94 193 LEU A CA 1
ATOM 1517 C C . LEU A 1 193 ? -0.235 -3.203 -19.108 1.00 97.94 193 LEU A C 1
ATOM 1519 O O . LEU A 1 193 ? -0.786 -3.301 -18.012 1.00 97.94 193 LEU A O 1
ATOM 1523 N N . ARG A 1 194 ? 0.525 -2.138 -19.389 1.00 97.19 194 ARG A N 1
ATOM 1524 C CA . ARG A 1 194 ? 0.715 -1.035 -18.437 1.00 97.19 194 ARG A CA 1
ATOM 1525 C C . ARG A 1 194 ? -0.583 -0.276 -18.143 1.00 97.19 194 ARG A C 1
ATOM 1527 O O . ARG A 1 194 ? -0.745 0.215 -17.025 1.00 97.19 194 ARG A O 1
ATOM 1534 N N . ARG A 1 195 ? -1.475 -0.102 -19.121 1.00 97.81 195 ARG A N 1
ATOM 1535 C CA . ARG A 1 195 ? -2.791 0.524 -18.901 1.00 97.81 195 ARG A CA 1
ATOM 1536 C C . ARG A 1 195 ? -3.679 -0.380 -18.053 1.00 97.81 195 ARG A C 1
ATOM 1538 O O . ARG A 1 195 ? -4.290 0.123 -17.112 1.00 97.81 195 ARG A O 1
ATOM 1545 N N . ASP A 1 196 ? -3.678 -1.682 -18.316 1.00 97.69 196 ASP A N 1
ATOM 1546 C CA . ASP A 1 196 ? -4.402 -2.672 -17.513 1.00 97.69 196 ASP A CA 1
ATOM 1547 C C . ASP A 1 196 ? -3.940 -2.665 -16.058 1.00 97.69 196 ASP A C 1
ATOM 1549 O O . ASP A 1 196 ? -4.752 -2.475 -15.153 1.00 97.69 196 ASP A O 1
ATOM 1553 N N . LEU A 1 197 ? -2.627 -2.731 -15.821 1.00 97.38 197 LEU A N 1
ATOM 1554 C CA . LEU A 1 197 ? -2.059 -2.656 -14.473 1.00 97.38 197 LEU A CA 1
ATOM 1555 C C . LEU A 1 197 ? -2.407 -1.344 -13.760 1.00 97.38 197 LEU A C 1
ATOM 1557 O O . LEU A 1 197 ? -2.640 -1.339 -12.553 1.00 97.38 197 LEU A O 1
ATOM 1561 N N . ARG A 1 198 ? -2.488 -0.216 -14.480 1.00 97.44 198 ARG A N 1
ATOM 1562 C CA . ARG A 1 198 ? -2.930 1.062 -13.894 1.00 97.44 198 ARG A CA 1
ATOM 1563 C C . ARG A 1 198 ? -4.390 1.019 -13.456 1.00 97.44 198 ARG A C 1
ATOM 1565 O O . ARG A 1 198 ? -4.685 1.508 -12.367 1.00 97.44 198 ARG A O 1
ATOM 1572 N N . ARG A 1 199 ? -5.275 0.435 -14.271 1.00 97.56 199 ARG A N 1
ATOM 1573 C CA . ARG A 1 199 ? -6.684 0.224 -13.905 1.00 97.56 199 ARG A CA 1
ATOM 1574 C C . ARG A 1 199 ? -6.792 -0.677 -12.680 1.00 97.56 199 ARG A C 1
ATOM 1576 O O . ARG A 1 199 ? -7.438 -0.303 -11.707 1.00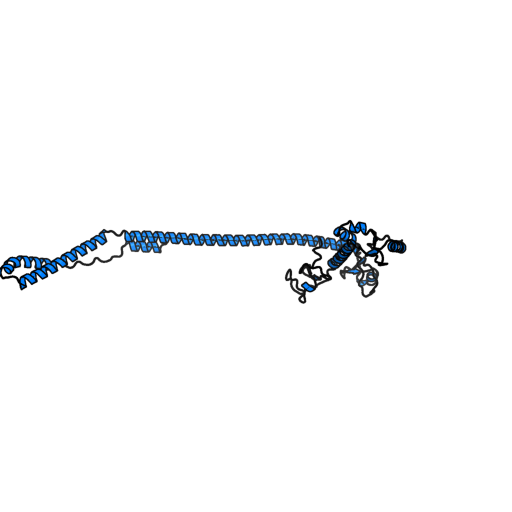 97.56 199 ARG A O 1
ATOM 1583 N N . HIS A 1 200 ? -6.074 -1.796 -12.694 1.00 97.25 200 HIS A N 1
ATOM 1584 C CA . HIS A 1 200 ? -6.070 -2.761 -11.601 1.00 97.25 200 HIS A CA 1
ATOM 1585 C C . HIS A 1 200 ? -5.537 -2.164 -10.289 1.00 97.25 200 HIS A C 1
ATOM 1587 O O . HIS A 1 200 ? -6.111 -2.352 -9.218 1.00 97.25 200 HIS A O 1
ATOM 1593 N N . ARG A 1 201 ? -4.486 -1.342 -10.363 1.00 97.44 201 ARG A N 1
ATOM 1594 C CA . ARG A 1 201 ? -3.991 -0.580 -9.210 1.00 97.44 201 ARG A CA 1
ATOM 1595 C C . ARG A 1 201 ? -5.054 0.371 -8.655 1.00 97.44 201 ARG A C 1
ATOM 1597 O O . ARG A 1 201 ? -5.165 0.505 -7.441 1.00 97.44 201 ARG A O 1
ATOM 1604 N N . GLY A 1 202 ? -5.833 1.017 -9.523 1.00 97.62 202 GLY A N 1
ATOM 1605 C CA . GLY A 1 202 ? -6.954 1.869 -9.117 1.00 97.62 202 GLY A CA 1
ATOM 1606 C C . GLY A 1 202 ? -8.037 1.091 -8.368 1.00 97.62 202 GLY A C 1
ATOM 1607 O O . GLY A 1 202 ? -8.453 1.511 -7.290 1.00 97.62 202 GLY A O 1
ATOM 1608 N N . THR A 1 203 ? -8.436 -0.077 -8.882 1.00 97.88 203 THR A N 1
ATOM 1609 C CA . THR A 1 203 ? -9.437 -0.934 -8.223 1.00 97.88 203 THR A CA 1
ATOM 1610 C C . THR A 1 203 ? -8.956 -1.450 -6.867 1.00 97.88 203 THR A C 1
ATOM 1612 O O . THR A 1 203 ? -9.716 -1.427 -5.901 1.00 97.88 203 THR A O 1
ATOM 1615 N N . PHE A 1 204 ? -7.684 -1.851 -6.761 1.00 97.44 204 PHE A N 1
ATOM 1616 C CA . PHE A 1 204 ? -7.082 -2.254 -5.485 1.00 97.44 204 PHE A CA 1
ATOM 1617 C C . PHE A 1 204 ? -6.990 -1.091 -4.493 1.00 97.44 204 PHE A C 1
ATOM 1619 O O . PHE A 1 204 ? -7.313 -1.265 -3.320 1.00 97.44 204 PHE A O 1
ATOM 1626 N N . GLY A 1 205 ? -6.609 0.102 -4.958 1.00 98.06 205 GLY A N 1
ATOM 1627 C CA . GLY A 1 205 ? -6.586 1.309 -4.131 1.00 98.06 205 GLY A CA 1
ATOM 1628 C C . GLY A 1 205 ? -7.960 1.625 -3.537 1.00 98.06 205 GLY A C 1
ATOM 1629 O O . GLY A 1 205 ? -8.079 1.803 -2.329 1.00 98.06 205 GLY A O 1
ATOM 1630 N N . ALA A 1 206 ? -9.015 1.595 -4.356 1.00 97.69 206 ALA A N 1
ATOM 1631 C CA . ALA A 1 206 ? -10.384 1.814 -3.889 1.00 97.69 206 ALA A CA 1
ATOM 1632 C C . ALA A 1 206 ? -10.851 0.744 -2.884 1.00 97.69 206 ALA A C 1
ATOM 1634 O O . ALA A 1 206 ? -11.527 1.060 -1.905 1.00 97.69 206 ALA A O 1
ATOM 1635 N N . ALA A 1 207 ? -10.479 -0.523 -3.097 1.00 98.12 207 ALA A N 1
ATOM 1636 C CA . ALA A 1 207 ? -10.789 -1.598 -2.158 1.00 98.12 207 ALA A CA 1
ATOM 1637 C C . ALA A 1 207 ? -10.088 -1.404 -0.801 1.00 98.12 207 ALA A C 1
ATOM 1639 O O . ALA A 1 207 ? -10.723 -1.592 0.236 1.00 98.12 207 ALA A O 1
ATOM 1640 N N . LEU A 1 208 ? -8.817 -0.987 -0.797 1.00 98.12 208 LEU A N 1
ATOM 1641 C CA . LEU A 1 208 ? -8.077 -0.681 0.431 1.00 98.12 208 LEU A CA 1
ATOM 1642 C C . LEU A 1 208 ? -8.706 0.479 1.208 1.00 98.12 208 LEU A C 1
ATOM 1644 O O . LEU A 1 208 ? -8.880 0.366 2.419 1.00 98.12 208 LEU A O 1
ATOM 1648 N N . GLU A 1 209 ? -9.092 1.561 0.529 1.00 98.19 209 GLU A N 1
ATOM 1649 C CA . GLU A 1 209 ? -9.773 2.691 1.177 1.00 98.19 209 GLU A CA 1
ATOM 1650 C C . GLU A 1 209 ? -11.122 2.283 1.776 1.00 98.19 209 GLU A C 1
ATOM 1652 O O . GLU A 1 209 ? -11.435 2.649 2.910 1.00 98.19 209 GLU A O 1
ATOM 1657 N N . ARG A 1 210 ? -11.895 1.444 1.074 1.00 98.31 210 ARG A N 1
ATOM 1658 C CA . ARG A 1 210 ? -13.142 0.889 1.617 1.00 98.31 210 ARG A CA 1
ATOM 1659 C C . ARG A 1 210 ? -12.891 0.076 2.890 1.00 98.31 210 ARG A C 1
ATOM 1661 O O . ARG A 1 210 ? -13.571 0.302 3.887 1.00 98.31 210 ARG A O 1
ATOM 1668 N N . LEU A 1 211 ? -11.903 -0.821 2.880 1.00 98.44 211 LEU A N 1
ATOM 1669 C CA . LEU A 1 211 ? -11.555 -1.638 4.049 1.00 98.44 211 LEU A CA 1
ATOM 1670 C C . LEU A 1 211 ? -11.089 -0.784 5.237 1.00 98.44 211 LEU A C 1
ATOM 1672 O O . LEU A 1 211 ? -11.503 -1.032 6.369 1.00 98.44 211 LEU A O 1
ATOM 1676 N N . ARG A 1 212 ? -10.280 0.254 4.989 1.00 98.31 212 ARG A N 1
ATOM 1677 C CA . ARG A 1 212 ? -9.877 1.229 6.017 1.00 98.31 212 ARG A CA 1
ATOM 1678 C C . ARG A 1 212 ? -11.087 1.953 6.607 1.00 98.31 212 ARG A C 1
ATOM 1680 O O . ARG A 1 212 ? -11.201 2.056 7.827 1.00 98.31 212 ARG A O 1
ATOM 1687 N N . GLY A 1 213 ? -12.013 2.396 5.757 1.00 98.38 213 GLY A N 1
ATOM 1688 C CA . GLY A 1 213 ? -13.255 3.041 6.181 1.00 98.38 213 GLY A CA 1
ATOM 1689 C C . GLY A 1 213 ? -14.151 2.124 7.017 1.00 98.38 213 GLY A C 1
ATOM 1690 O O . GLY A 1 213 ? -14.673 2.541 8.049 1.00 98.38 213 GLY A O 1
ATOM 1691 N N . GLU A 1 214 ? -14.306 0.860 6.620 1.00 98.19 214 GLU A N 1
ATOM 1692 C CA . GLU A 1 214 ? -15.055 -0.138 7.393 1.00 98.19 214 GLU A CA 1
ATOM 1693 C C . GLU A 1 214 ? -14.416 -0.417 8.757 1.00 98.19 214 GLU A C 1
ATOM 1695 O O . GLU A 1 214 ? -15.129 -0.488 9.760 1.00 98.19 214 GLU A O 1
ATOM 1700 N N . ALA A 1 215 ? -13.087 -0.536 8.819 1.00 98.31 215 ALA A N 1
ATOM 1701 C CA . ALA A 1 215 ? -12.366 -0.712 10.077 1.00 98.31 215 ALA A CA 1
ATOM 1702 C C . ALA A 1 215 ? -12.599 0.474 11.030 1.00 98.31 215 ALA A C 1
ATOM 1704 O O . ALA A 1 215 ? -12.956 0.268 12.190 1.00 98.31 215 ALA A O 1
ATOM 1705 N N . ALA A 1 216 ? -12.497 1.709 10.528 1.00 98.31 216 ALA A N 1
ATOM 1706 C CA . ALA A 1 216 ? -12.752 2.914 11.316 1.00 98.31 216 ALA A CA 1
ATOM 1707 C C . ALA A 1 216 ? -14.209 3.000 11.812 1.00 98.31 216 ALA A C 1
ATOM 1709 O O . ALA A 1 216 ? -14.454 3.320 12.975 1.00 98.31 216 ALA A O 1
ATOM 1710 N N . ARG A 1 217 ? -15.189 2.659 10.961 1.00 98.25 217 ARG A N 1
ATOM 1711 C CA . ARG A 1 217 ? -16.613 2.622 11.345 1.00 98.25 217 ARG A CA 1
ATOM 1712 C C . ARG A 1 217 ? -16.885 1.604 12.448 1.00 98.25 217 ARG A C 1
ATOM 1714 O O . ARG A 1 217 ? -17.608 1.914 13.393 1.00 98.25 217 ARG A O 1
ATOM 1721 N N . ARG A 1 218 ? -16.299 0.406 12.345 1.00 98.12 218 ARG A N 1
ATOM 1722 C CA . ARG A 1 218 ? -16.413 -0.629 13.385 1.00 98.12 218 ARG A CA 1
ATOM 1723 C C . ARG A 1 218 ? -15.835 -0.150 14.711 1.00 98.12 218 ARG A C 1
ATOM 1725 O O . ARG A 1 218 ? -16.461 -0.358 15.747 1.00 98.12 218 ARG A O 1
ATOM 1732 N N . GLU A 1 219 ? -14.694 0.533 14.679 1.00 98.06 219 GLU A N 1
ATOM 1733 C CA . GLU A 1 219 ? -14.093 1.096 15.887 1.00 98.06 219 GLU A CA 1
ATOM 1734 C C . GLU A 1 219 ? -14.991 2.158 16.532 1.00 98.06 219 GLU A C 1
ATOM 1736 O O . GLU A 1 219 ? -15.274 2.095 17.727 1.00 98.06 219 GLU A O 1
ATOM 1741 N N . GLN A 1 220 ? -15.533 3.079 15.732 1.00 98.31 220 GLN A N 1
ATOM 1742 C CA . GLN A 1 220 ? -16.459 4.095 16.228 1.00 98.31 220 GLN A CA 1
ATOM 1743 C C . GLN A 1 220 ? -17.729 3.474 16.828 1.00 98.31 220 GLN A C 1
ATOM 1745 O O . GLN A 1 220 ? -18.197 3.905 17.882 1.00 98.31 220 GLN A O 1
ATOM 1750 N N . GLN A 1 221 ? -18.296 2.452 16.182 1.00 98.19 221 GLN A N 1
ATOM 1751 C CA . GLN A 1 221 ? -19.465 1.743 16.702 1.00 98.19 221 GLN A CA 1
ATOM 1752 C C . GLN A 1 221 ? -19.151 1.049 18.032 1.00 98.19 221 GLN A C 1
ATOM 1754 O O . GLN A 1 221 ? -19.954 1.119 18.962 1.00 98.19 221 GLN A O 1
ATOM 1759 N N . ARG A 1 222 ? -17.976 0.419 18.141 1.00 98.19 222 ARG A N 1
ATOM 1760 C CA . ARG A 1 222 ? -17.499 -0.205 19.379 1.00 98.19 222 ARG A CA 1
ATOM 1761 C C . ARG A 1 222 ? -17.399 0.818 20.509 1.00 98.19 222 ARG A C 1
ATOM 1763 O O . ARG A 1 222 ? -17.871 0.544 21.609 1.00 98.19 222 ARG A O 1
ATOM 1770 N N . GLN A 1 223 ? -16.846 1.995 20.229 1.00 98.12 223 GLN A N 1
ATOM 1771 C CA . GLN A 1 223 ? -16.727 3.071 21.209 1.00 98.12 223 GLN A CA 1
ATOM 1772 C C . GLN A 1 223 ? -18.099 3.590 21.669 1.00 98.12 223 GLN A C 1
ATOM 1774 O O . GLN A 1 223 ? -18.364 3.635 22.867 1.00 98.12 223 GLN A O 1
ATOM 1779 N N . ARG A 1 224 ? -19.021 3.852 20.732 1.00 98.06 224 ARG A N 1
ATOM 1780 C CA . ARG A 1 224 ? -20.399 4.265 21.060 1.00 98.06 224 ARG A CA 1
ATOM 1781 C C . ARG A 1 224 ? -21.135 3.233 21.913 1.00 98.06 224 ARG A C 1
ATOM 1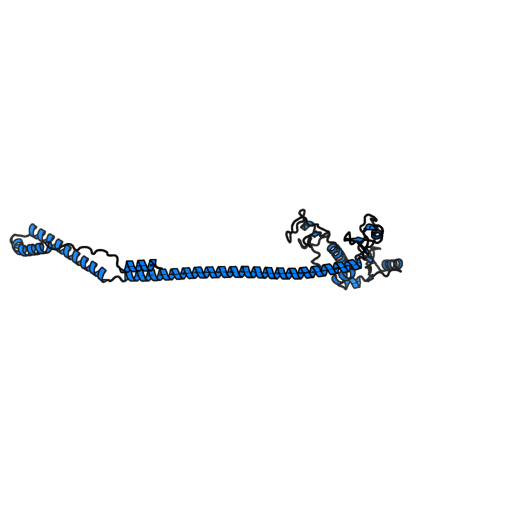783 O O . ARG A 1 224 ? -21.900 3.592 22.801 1.00 98.06 224 ARG A O 1
ATOM 1790 N N . LEU A 1 225 ? -20.945 1.943 21.633 1.00 98.06 225 LEU A N 1
ATOM 1791 C CA . LEU A 1 225 ? -21.545 0.875 22.435 1.00 98.06 225 LEU A CA 1
ATOM 1792 C C . LEU A 1 225 ? -20.973 0.849 23.855 1.00 98.06 225 LEU A C 1
ATOM 1794 O O . LEU A 1 225 ? -21.748 0.718 24.797 1.00 98.06 225 LEU A O 1
ATOM 1798 N N . ARG A 1 226 ? -19.656 1.033 24.021 1.00 98.00 226 ARG A N 1
ATOM 1799 C CA . ARG A 1 226 ? -19.036 1.155 25.351 1.00 98.00 226 ARG A CA 1
ATOM 1800 C C . ARG A 1 226 ? -19.615 2.325 26.138 1.00 98.00 226 ARG A C 1
ATOM 1802 O O . ARG A 1 226 ? -20.035 2.127 27.270 1.00 98.00 226 ARG A O 1
ATOM 1809 N N . GLU A 1 227 ? -19.708 3.500 25.525 1.00 97.94 227 GLU A N 1
ATOM 1810 C CA . GLU A 1 227 ? -20.294 4.692 26.153 1.00 97.94 227 GLU A CA 1
ATOM 1811 C C . GLU A 1 227 ? -21.754 4.461 26.557 1.00 97.94 227 GLU A C 1
ATOM 1813 O O . GLU A 1 227 ? -22.153 4.807 27.664 1.00 97.94 227 GLU A O 1
ATOM 1818 N N . ARG A 1 228 ? -22.550 3.798 25.707 1.00 98.00 228 ARG A N 1
ATOM 1819 C CA . ARG A 1 228 ? -23.938 3.440 26.043 1.00 98.00 228 ARG A CA 1
ATOM 1820 C C . ARG A 1 228 ? -24.036 2.478 27.224 1.00 98.00 228 ARG A C 1
ATOM 1822 O O . ARG A 1 228 ? -24.948 2.635 28.033 1.00 98.00 228 ARG A O 1
ATOM 1829 N N . VAL A 1 229 ? -23.145 1.488 27.304 1.00 97.69 229 VAL A N 1
ATOM 1830 C CA . VAL A 1 229 ? -23.095 0.540 28.428 1.00 97.69 229 VAL A CA 1
ATOM 1831 C C . VAL A 1 229 ? -22.728 1.270 29.717 1.00 97.69 229 VAL A C 1
ATOM 1833 O O . VAL A 1 229 ? -23.447 1.122 30.700 1.00 97.69 229 VAL A O 1
ATOM 1836 N N . LEU A 1 230 ? -21.683 2.104 29.693 1.00 97.31 230 LEU A N 1
ATOM 1837 C CA . LEU A 1 230 ? -21.261 2.901 30.850 1.00 97.31 230 LEU A CA 1
ATOM 1838 C C . LEU A 1 230 ? -22.378 3.834 31.326 1.00 97.31 230 LEU A C 1
ATOM 1840 O O . LEU A 1 230 ? -22.787 3.749 32.478 1.00 97.31 230 LEU A O 1
ATOM 1844 N N . ALA A 1 231 ? -22.975 4.611 30.420 1.00 97.00 231 ALA A N 1
ATOM 1845 C CA . ALA A 1 231 ? -24.079 5.506 30.759 1.00 97.00 231 ALA A CA 1
ATOM 1846 C C . ALA A 1 231 ? -25.308 4.749 31.296 1.00 97.00 231 ALA A C 1
ATOM 1848 O O . ALA A 1 231 ? -26.073 5.279 32.096 1.00 97.00 231 ALA A O 1
ATOM 1849 N N . SER A 1 232 ? -25.548 3.513 30.842 1.00 95.81 232 SER A N 1
ATOM 1850 C CA . SER A 1 232 ? -26.625 2.686 31.396 1.00 95.81 232 SER A CA 1
ATOM 1851 C C . SER A 1 232 ? -26.307 2.174 32.794 1.00 95.81 232 SER A C 1
ATOM 1853 O O . SER A 1 232 ? -27.208 2.134 33.625 1.00 95.81 232 SER A O 1
ATOM 1855 N N . ALA A 1 233 ? -25.055 1.796 33.049 1.00 95.88 233 ALA A N 1
ATOM 1856 C CA . ALA A 1 233 ? -24.610 1.386 34.373 1.00 95.88 233 ALA A CA 1
ATOM 1857 C C . ALA A 1 233 ? -24.710 2.550 35.371 1.00 95.88 233 ALA A C 1
ATOM 1859 O O . ALA A 1 233 ? -25.262 2.366 36.449 1.00 95.88 233 ALA A O 1
ATOM 1860 N N . GLU A 1 234 ? -24.272 3.750 34.981 1.00 96.50 234 GLU A N 1
ATOM 1861 C CA . GLU A 1 234 ? -24.381 4.969 35.795 1.00 96.50 234 GLU A CA 1
ATOM 1862 C C . GLU A 1 234 ? -25.840 5.296 36.141 1.00 96.50 234 GLU A C 1
ATOM 1864 O O . GLU A 1 234 ? -26.159 5.503 37.309 1.00 96.50 234 GLU A O 1
ATOM 1869 N N . ARG A 1 235 ? -26.758 5.241 35.163 1.00 95.25 235 ARG A N 1
ATOM 1870 C CA . ARG A 1 235 ? -28.197 5.450 35.419 1.00 95.25 235 ARG A CA 1
ATOM 1871 C C . ARG A 1 235 ? -28.777 4.438 36.406 1.00 95.25 235 ARG A C 1
ATOM 1873 O O . ARG A 1 235 ? -29.558 4.814 37.273 1.00 95.25 235 ARG A O 1
ATOM 1880 N N . LEU A 1 236 ? -28.427 3.157 36.272 1.00 92.12 236 LEU A N 1
ATOM 1881 C CA . LEU A 1 236 ? -28.901 2.125 37.200 1.00 92.12 236 LEU A CA 1
ATOM 1882 C C . LEU A 1 236 ? -28.341 2.347 38.610 1.00 92.12 236 LEU A C 1
ATOM 1884 O O . LEU A 1 236 ? -29.084 2.234 39.580 1.00 92.12 236 LEU A O 1
ATOM 1888 N N . GLN A 1 237 ? -27.061 2.713 38.726 1.00 93.31 237 GLN A N 1
ATOM 1889 C CA . GLN A 1 237 ? -26.449 3.063 40.010 1.00 93.31 237 GLN A CA 1
ATOM 1890 C C . GLN A 1 237 ? -27.141 4.264 40.662 1.00 93.31 237 GLN A C 1
ATOM 1892 O O . GLN A 1 237 ? -27.379 4.240 41.867 1.00 93.31 237 GLN A O 1
ATOM 1897 N N . GLU A 1 238 ? -27.499 5.287 39.886 1.00 93.81 238 GLU A N 1
ATOM 1898 C CA . GLU A 1 238 ? -28.209 6.464 40.389 1.00 93.81 238 GLU A CA 1
ATOM 1899 C C . GLU A 1 238 ? -29.607 6.118 40.914 1.00 93.81 238 GLU A C 1
ATOM 1901 O O . GLU A 1 238 ? -29.952 6.532 42.020 1.00 93.81 238 GLU A O 1
ATOM 1906 N N . VAL A 1 239 ? -30.378 5.308 40.178 1.00 89.75 239 VAL A N 1
ATOM 1907 C CA . VAL A 1 239 ? -31.701 4.840 40.629 1.00 89.75 239 VAL A CA 1
ATOM 1908 C C . VAL A 1 239 ? -31.575 4.048 41.926 1.00 89.75 239 VAL A C 1
ATOM 1910 O O . VAL A 1 239 ? -32.261 4.357 42.895 1.00 89.75 239 VAL A O 1
ATOM 1913 N N . VAL A 1 240 ? -30.664 3.072 41.982 1.00 88.38 240 VAL A N 1
ATOM 1914 C CA . VAL A 1 240 ? -30.452 2.265 43.193 1.00 88.38 240 VAL A CA 1
ATOM 1915 C C . VAL A 1 240 ? -30.031 3.140 44.377 1.00 88.38 240 VAL A C 1
ATOM 1917 O O . VAL A 1 240 ? -30.517 2.933 45.487 1.00 88.38 240 VAL A O 1
ATOM 1920 N N . ARG A 1 241 ? -29.159 4.134 44.157 1.00 90.00 241 ARG A N 1
ATOM 1921 C CA . ARG A 1 241 ? -28.717 5.061 45.207 1.00 90.00 241 ARG A CA 1
ATOM 1922 C C . ARG A 1 241 ? -29.866 5.924 45.724 1.00 90.00 241 ARG A C 1
ATOM 1924 O O . ARG A 1 241 ? -30.016 6.025 46.936 1.00 90.00 241 ARG A O 1
ATOM 1931 N N . ARG A 1 242 ? -30.680 6.498 44.832 1.00 87.81 242 ARG A N 1
ATOM 1932 C CA . ARG A 1 242 ? -31.835 7.325 45.211 1.00 87.81 242 ARG A CA 1
ATOM 1933 C C . ARG A 1 242 ? -32.833 6.530 46.049 1.00 87.81 242 ARG A C 1
ATOM 1935 O O . ARG A 1 242 ? -33.212 6.973 47.124 1.00 87.81 242 ARG A O 1
ATOM 1942 N N . GLU A 1 243 ? -33.198 5.330 45.599 1.00 82.81 243 GLU A N 1
ATOM 1943 C CA . GLU A 1 243 ? -34.123 4.468 46.345 1.00 82.81 243 GLU A CA 1
ATOM 1944 C C . GLU A 1 243 ? -33.535 4.068 47.710 1.00 82.81 243 GLU A C 1
ATOM 1946 O O . GLU A 1 243 ? -34.250 4.021 48.705 1.00 82.81 243 GLU A O 1
ATOM 1951 N N . ALA A 1 244 ? -32.222 3.824 47.804 1.00 82.81 244 ALA A N 1
ATOM 1952 C CA . ALA A 1 244 ? 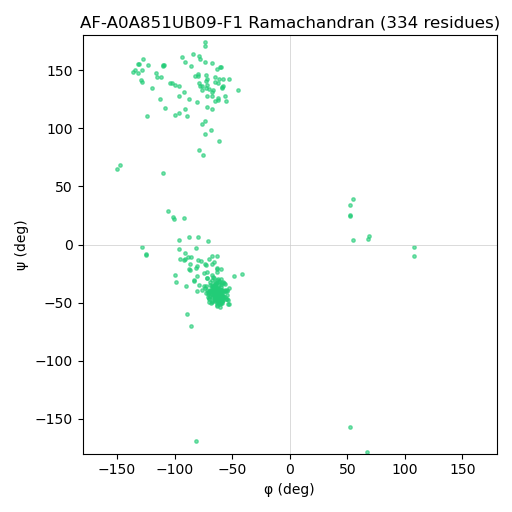-31.573 3.548 49.087 1.00 82.81 244 ALA A CA 1
ATOM 1953 C C . ALA A 1 244 ? -31.574 4.762 50.041 1.00 82.81 244 ALA A C 1
ATOM 1955 O O . ALA A 1 244 ? -31.712 4.578 51.253 1.00 82.81 244 ALA A O 1
ATOM 1956 N N . GLU A 1 245 ? -31.413 5.981 49.517 1.00 85.94 245 GLU A N 1
ATOM 1957 C CA . GLU A 1 245 ? -31.477 7.234 50.283 1.00 85.94 245 GLU A CA 1
ATOM 1958 C C . GLU A 1 245 ? -32.899 7.497 50.804 1.00 85.94 245 GLU A C 1
ATOM 1960 O O . GLU A 1 245 ? -33.061 7.669 52.010 1.00 85.94 245 GLU A O 1
ATOM 1965 N N . GLU A 1 246 ? -33.928 7.392 49.955 1.00 82.19 246 GLU A N 1
ATOM 1966 C CA . GLU A 1 246 ? -35.343 7.525 50.355 1.00 82.19 246 GLU A CA 1
ATOM 1967 C C . GLU A 1 246 ? -35.719 6.523 51.466 1.00 82.19 246 GLU A C 1
ATOM 1969 O O . GLU A 1 246 ? -36.401 6.856 52.435 1.00 82.19 246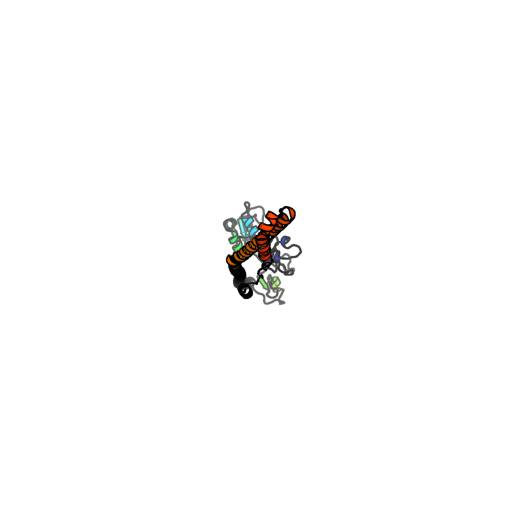 GLU A O 1
ATOM 1974 N N . LEU A 1 247 ? -35.225 5.283 51.376 1.00 74.25 247 LEU A N 1
ATOM 1975 C CA . LEU A 1 247 ? -35.444 4.270 52.412 1.00 74.25 247 LEU A CA 1
ATOM 1976 C C . LEU A 1 247 ? -34.742 4.591 53.731 1.00 74.25 247 LEU A C 1
ATOM 1978 O O . LEU A 1 247 ? -35.276 4.277 54.797 1.00 74.25 247 LEU A O 1
ATOM 1982 N N . ARG A 1 248 ? -33.545 5.185 53.678 1.00 78.31 248 ARG A N 1
ATOM 1983 C CA . ARG A 1 248 ? -32.856 5.654 54.885 1.00 78.31 248 ARG A CA 1
ATOM 1984 C C . ARG A 1 248 ? -33.632 6.780 55.549 1.00 78.31 248 ARG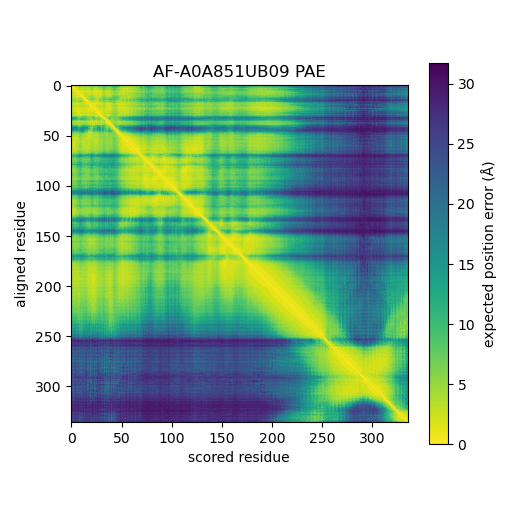 A C 1
ATOM 1986 O O . ARG A 1 248 ? -33.803 6.727 56.762 1.00 78.31 248 ARG A O 1
ATOM 1993 N N . GLU A 1 249 ? -34.121 7.742 54.775 1.00 80.50 249 GLU A N 1
ATOM 1994 C CA . GLU A 1 249 ? -34.928 8.846 55.297 1.00 80.50 249 GLU A CA 1
ATOM 1995 C C . GLU A 1 249 ? -36.197 8.324 55.979 1.00 80.50 249 GLU A C 1
ATOM 1997 O O . GLU A 1 249 ? -36.426 8.647 57.138 1.00 80.50 249 GLU A O 1
ATOM 2002 N N . LEU A 1 250 ? -36.939 7.399 55.358 1.00 74.44 250 LEU A N 1
ATOM 2003 C CA . LEU A 1 250 ? -38.117 6.771 55.982 1.00 74.44 250 LEU A CA 1
ATOM 2004 C C . LEU A 1 250 ? -37.804 6.036 57.301 1.00 74.44 250 LEU A C 1
ATOM 2006 O O . LEU A 1 250 ? -38.645 5.976 58.201 1.00 74.44 250 LEU A O 1
ATOM 2010 N N . LEU A 1 251 ? -36.610 5.449 57.431 1.00 69.31 251 LEU A N 1
ATOM 2011 C CA . LEU A 1 251 ? -36.166 4.821 58.681 1.00 69.31 251 LEU A CA 1
ATOM 2012 C C . LEU A 1 251 ? -35.777 5.849 59.749 1.00 69.31 251 LEU A C 1
ATOM 2014 O O . LEU A 1 251 ? -35.974 5.590 60.939 1.00 69.31 251 LEU A O 1
ATOM 2018 N N . GLU A 1 252 ? -35.190 6.973 59.342 1.00 70.94 252 GLU A N 1
ATOM 2019 C CA . GLU A 1 252 ? -34.744 8.049 60.229 1.00 70.94 252 GLU A CA 1
ATOM 2020 C C . GLU A 1 252 ? -35.918 8.937 60.686 1.00 70.94 252 GLU A C 1
ATOM 2022 O O . GLU A 1 252 ? -35.953 9.312 61.858 1.00 70.94 252 GLU A O 1
ATOM 2027 N N . GLU A 1 253 ? -36.927 9.159 59.833 1.00 65.06 253 GLU A N 1
ATOM 2028 C CA . GLU A 1 253 ? -38.196 9.858 60.119 1.00 65.06 253 GLU A CA 1
ATOM 2029 C C . GLU A 1 253 ? -39.152 9.075 61.036 1.00 65.06 253 GLU A C 1
ATOM 2031 O O . GLU A 1 253 ? -40.266 9.531 61.322 1.00 65.06 253 GLU A O 1
ATOM 2036 N N . ARG A 1 254 ? -38.738 7.897 61.531 1.00 61.28 254 ARG A N 1
ATOM 2037 C CA . ARG A 1 254 ? -39.513 7.100 62.491 1.00 61.28 254 ARG A CA 1
ATOM 2038 C C . ARG A 1 254 ? -40.077 8.007 63.591 1.00 61.28 254 ARG A C 1
ATOM 2040 O O . ARG A 1 254 ? -39.311 8.790 64.157 1.00 61.28 254 ARG A O 1
ATOM 2047 N N . PRO A 1 255 ? -41.373 7.887 63.946 1.00 57.56 255 PRO A N 1
ATOM 2048 C CA . PRO A 1 255 ? -42.005 8.852 64.824 1.00 57.56 255 PRO A CA 1
ATOM 2049 C C . PRO A 1 255 ? -41.226 8.969 66.131 1.00 57.56 255 PRO A C 1
ATOM 2051 O O . PRO A 1 255 ? -41.095 7.996 66.876 1.00 57.56 255 PRO A O 1
ATOM 2054 N N . GLU A 1 256 ? -40.796 10.188 66.450 1.00 57.19 256 GLU A N 1
ATOM 2055 C CA . GLU A 1 256 ? -40.368 10.613 67.789 1.00 57.19 256 GLU A CA 1
ATOM 2056 C C . GLU A 1 256 ? -41.293 10.054 68.891 1.00 57.19 256 GLU A C 1
ATOM 2058 O O . GLU A 1 256 ? -40.849 9.833 70.008 1.00 57.19 256 GLU A O 1
ATOM 2063 N N . ARG A 1 257 ? -42.559 9.737 68.571 1.00 56.22 257 ARG A N 1
ATOM 2064 C CA . ARG A 1 257 ? -43.523 9.022 69.424 1.00 56.22 257 ARG A CA 1
ATOM 2065 C C . ARG A 1 257 ? -43.054 7.664 69.956 1.00 56.22 257 ARG A C 1
ATOM 2067 O O . ARG A 1 257 ? -43.263 7.429 71.139 1.00 56.22 257 ARG A O 1
ATOM 2074 N N . ASP A 1 258 ? -42.427 6.798 69.159 1.00 62.62 258 ASP A N 1
ATOM 2075 C CA . ASP A 1 258 ? -41.982 5.475 69.646 1.00 62.62 258 ASP A CA 1
ATOM 2076 C C . ASP A 1 258 ? -40.752 5.613 70.557 1.00 62.62 258 ASP A C 1
ATOM 2078 O O . ASP A 1 258 ? -40.643 4.948 71.590 1.00 62.62 258 ASP A O 1
ATOM 2082 N N . ARG A 1 259 ? -39.843 6.539 70.214 1.00 63.91 259 ARG A N 1
ATOM 2083 C CA . ARG A 1 259 ? -38.693 6.902 71.060 1.00 63.91 259 ARG A CA 1
ATOM 2084 C C . ARG A 1 259 ? -39.144 7.581 72.355 1.00 63.91 259 ARG A C 1
ATOM 2086 O O . ARG A 1 259 ? -38.623 7.265 73.421 1.00 63.91 259 ARG A O 1
ATOM 2093 N N . SER A 1 260 ? -40.132 8.469 72.270 1.00 65.69 260 SER A N 1
ATOM 2094 C CA . SER A 1 260 ? -40.725 9.171 73.408 1.00 65.69 260 SER A CA 1
ATOM 2095 C C . SER A 1 260 ? -41.496 8.213 74.315 1.00 65.69 260 SER A C 1
ATOM 2097 O O . SER A 1 260 ? -41.334 8.284 75.527 1.00 65.69 260 SER A O 1
ATOM 2099 N N . GLY A 1 261 ? -42.237 7.252 73.751 1.00 75.50 261 GLY A N 1
ATOM 2100 C CA . GLY A 1 261 ? -42.950 6.225 74.511 1.00 75.50 261 GLY A CA 1
ATOM 2101 C C . GLY A 1 261 ? -42.005 5.340 75.326 1.00 75.50 261 GLY A C 1
ATOM 2102 O O . GLY A 1 261 ? -42.201 5.180 76.528 1.00 75.50 261 GLY A O 1
ATOM 2103 N N . LEU A 1 262 ? -40.915 4.853 74.719 1.00 78.31 262 LEU A N 1
ATOM 2104 C CA . LEU A 1 262 ? -39.889 4.106 75.456 1.00 78.31 262 LEU A CA 1
ATOM 2105 C C . LEU A 1 262 ? -39.198 4.979 76.517 1.00 78.31 262 LEU A C 1
ATOM 2107 O O . LEU A 1 262 ? -38.922 4.511 77.621 1.00 78.31 262 LEU A O 1
ATOM 2111 N N . ALA A 1 263 ? -38.934 6.252 76.209 1.00 80.62 263 ALA A N 1
ATOM 2112 C CA . ALA A 1 263 ? -38.346 7.188 77.163 1.00 80.62 263 ALA A CA 1
ATOM 2113 C C . ALA A 1 263 ? -39.289 7.496 78.343 1.00 80.62 263 ALA A C 1
ATOM 2115 O O . ALA A 1 263 ? -38.825 7.650 79.471 1.00 80.62 263 ALA A O 1
ATOM 2116 N N . GLU A 1 264 ? -40.600 7.579 78.116 1.00 80.94 264 GLU A N 1
ATOM 2117 C CA . GLU A 1 264 ? -41.617 7.7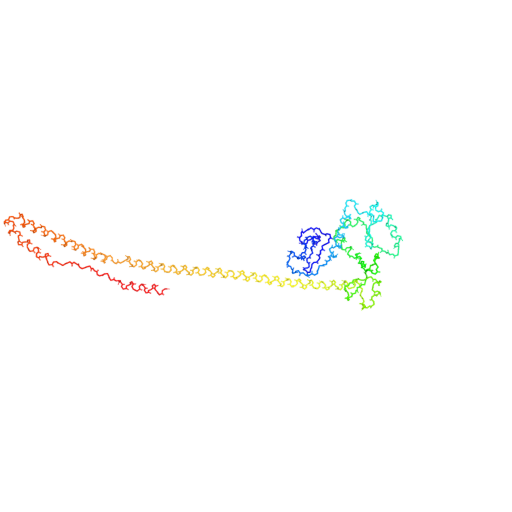30 79.162 1.00 80.94 264 GLU A CA 1
ATOM 2118 C C . GLU A 1 264 ? -41.719 6.486 80.043 1.00 80.94 264 GLU A C 1
ATOM 2120 O O . GLU A 1 264 ? -41.721 6.612 81.269 1.00 80.94 264 GLU A O 1
ATOM 2125 N N . GLU A 1 265 ? -41.738 5.292 79.445 1.00 84.31 265 GLU A N 1
ATOM 2126 C CA . GLU A 1 265 ? -41.727 4.031 80.191 1.00 84.31 265 GLU A CA 1
ATOM 2127 C C . GLU A 1 265 ? -40.458 3.883 81.038 1.00 84.31 265 GLU A C 1
ATOM 2129 O O . GLU A 1 265 ? -40.548 3.500 82.207 1.00 84.31 265 GLU A O 1
ATOM 2134 N N . LEU A 1 266 ? -39.292 4.252 80.492 1.00 86.31 266 LEU A N 1
ATOM 2135 C CA . LEU A 1 266 ? -38.023 4.250 81.220 1.00 86.31 266 LEU A CA 1
ATOM 2136 C C . LEU A 1 266 ? -38.069 5.210 82.416 1.00 86.31 266 LEU A C 1
ATOM 2138 O O . LEU A 1 266 ? -37.800 4.792 83.542 1.00 86.31 266 LEU A O 1
ATOM 2142 N N . ARG A 1 267 ? -38.501 6.463 82.203 1.00 86.50 267 ARG A N 1
ATOM 2143 C CA . ARG A 1 267 ? -38.661 7.450 83.288 1.00 86.50 267 ARG A CA 1
ATOM 2144 C C . ARG A 1 267 ? -39.625 6.955 84.369 1.00 86.50 267 ARG A C 1
ATOM 2146 O O . ARG A 1 267 ? -39.373 7.134 85.561 1.00 86.50 267 ARG A O 1
ATOM 2153 N N . GLY A 1 268 ? -40.727 6.319 83.969 1.00 88.00 268 GLY A N 1
ATOM 2154 C CA . GLY A 1 268 ? -41.686 5.714 84.891 1.00 88.00 268 GLY A CA 1
ATOM 2155 C C . GLY A 1 268 ? -41.081 4.570 85.712 1.00 88.00 268 GLY A C 1
ATOM 2156 O O . GLY A 1 268 ? -41.298 4.503 86.926 1.00 88.00 268 GLY A O 1
ATOM 2157 N N . ALA A 1 269 ? -40.293 3.699 85.074 1.00 89.00 269 ALA A N 1
ATOM 2158 C CA . ALA A 1 269 ? -39.597 2.586 85.718 1.00 89.00 269 ALA A CA 1
ATOM 2159 C C . ALA A 1 269 ? -38.551 3.070 86.734 1.00 89.00 269 ALA A C 1
ATOM 2161 O O . ALA A 1 269 ? -38.530 2.600 87.874 1.00 89.00 269 ALA A O 1
ATOM 2162 N N . GLU A 1 270 ? -37.729 4.048 86.348 1.00 91.06 270 GLU A N 1
ATOM 2163 C CA . GLU A 1 270 ? -36.714 4.667 87.207 1.00 91.06 270 GLU A CA 1
ATOM 2164 C C . GLU A 1 270 ? -37.352 5.333 88.432 1.00 91.06 270 GLU A C 1
ATOM 2166 O O . GLU A 1 270 ? -36.927 5.101 89.567 1.00 91.06 270 GLU A O 1
ATOM 2171 N N . GLY A 1 271 ? -38.432 6.096 88.232 1.00 91.06 271 GLY A N 1
ATOM 2172 C CA . GLY A 1 271 ? -39.176 6.713 89.330 1.00 91.06 271 GLY A CA 1
ATOM 2173 C C . GLY A 1 271 ? -39.797 5.684 90.284 1.00 91.06 271 GLY A C 1
ATOM 2174 O O . GLY A 1 271 ? -39.808 5.884 91.503 1.00 91.06 271 GLY A O 1
ATOM 2175 N N . ALA A 1 272 ? -40.293 4.556 89.765 1.00 90.75 272 ALA A N 1
ATOM 2176 C CA . ALA A 1 272 ? -40.803 3.464 90.593 1.00 90.75 272 ALA A CA 1
ATOM 2177 C C . ALA A 1 272 ? -39.692 2.807 91.429 1.00 90.75 272 ALA A C 1
ATOM 2179 O O . ALA A 1 272 ? -39.906 2.549 92.618 1.00 90.75 272 ALA A O 1
ATOM 2180 N N . LEU A 1 273 ? -38.509 2.594 90.843 1.00 92.62 273 LEU A N 1
ATOM 2181 C CA . LEU A 1 273 ? -37.348 2.037 91.536 1.00 92.62 273 LEU A CA 1
ATOM 2182 C C . LEU A 1 273 ? -36.888 2.949 92.680 1.00 92.62 273 LEU A C 1
ATOM 2184 O O . LEU A 1 273 ? -36.795 2.500 93.820 1.00 92.62 273 LEU A O 1
ATOM 2188 N N . GLN A 1 274 ? -36.723 4.249 92.420 1.00 93.94 274 GLN A N 1
ATOM 2189 C CA . GLN A 1 274 ? -36.338 5.227 93.447 1.00 93.94 274 GLN A CA 1
ATOM 2190 C C . GLN A 1 274 ? -37.306 5.235 94.639 1.00 93.94 274 GLN A C 1
ATOM 2192 O O . GLN A 1 274 ? -36.889 5.336 95.796 1.00 93.94 274 GLN A O 1
ATOM 2197 N N . ARG A 1 275 ? -38.613 5.105 94.375 1.00 92.69 275 ARG A N 1
ATOM 2198 C CA . ARG A 1 275 ? -39.639 5.031 95.426 1.00 92.69 275 ARG A CA 1
ATOM 2199 C C . ARG A 1 275 ? -39.551 3.746 96.243 1.00 92.69 275 ARG A C 1
ATOM 2201 O O . ARG A 1 275 ? -39.741 3.809 97.457 1.00 92.69 275 ARG A O 1
ATOM 2208 N N . LEU A 1 276 ? -39.291 2.608 95.599 1.00 93.38 276 LEU A N 1
ATOM 2209 C CA . LEU A 1 276 ? -39.087 1.329 96.281 1.00 93.38 276 LEU A CA 1
ATOM 2210 C C . LEU A 1 276 ? -37.869 1.397 97.207 1.00 93.38 276 LEU A C 1
ATOM 2212 O O . LEU A 1 276 ? -37.999 1.106 98.395 1.00 93.38 276 LEU A O 1
ATOM 2216 N N . GLU A 1 277 ? -36.735 1.889 96.708 1.00 94.69 277 GLU A N 1
ATOM 2217 C CA . GLU A 1 277 ? -35.518 2.043 97.506 1.00 94.69 277 GLU A CA 1
ATOM 2218 C C . GLU A 1 277 ? -35.692 3.029 98.673 1.00 94.69 277 GLU A C 1
ATOM 2220 O O . GLU A 1 277 ? -35.222 2.794 99.787 1.00 94.69 277 GLU A O 1
ATOM 2225 N N . ALA A 1 278 ? -36.372 4.160 98.448 1.00 94.56 278 ALA A N 1
ATOM 2226 C CA . ALA A 1 278 ? -36.640 5.133 99.505 1.00 94.56 278 ALA A CA 1
ATOM 2227 C C . ALA A 1 278 ? -37.526 4.539 100.609 1.00 94.56 278 ALA A C 1
ATOM 2229 O O . ALA A 1 278 ? -37.281 4.788 101.793 1.00 94.56 278 ALA A O 1
ATOM 2230 N N . ALA A 1 279 ? -38.526 3.741 100.229 1.00 93.81 279 ALA A N 1
ATOM 2231 C CA . ALA A 1 279 ? -39.413 3.075 101.170 1.00 93.81 279 ALA A CA 1
ATOM 2232 C C . ALA A 1 279 ? -38.690 1.981 101.967 1.00 93.81 279 ALA A C 1
ATOM 2234 O O . ALA A 1 279 ? -38.885 1.899 103.178 1.00 93.81 279 ALA A O 1
ATOM 2235 N N . GLU A 1 280 ? -37.812 1.205 101.327 1.00 94.56 280 GLU A N 1
ATOM 2236 C CA . GLU A 1 280 ? -36.946 0.230 101.999 1.00 94.56 280 GLU A CA 1
ATOM 2237 C C . GLU A 1 280 ? -36.023 0.913 103.019 1.00 94.56 280 GLU A C 1
ATOM 2239 O O . GLU A 1 280 ? -36.024 0.555 104.199 1.00 94.56 280 GLU A O 1
ATOM 2244 N N . ARG A 1 281 ? -35.308 1.972 102.606 1.00 95.56 281 ARG A N 1
ATOM 2245 C CA . ARG A 1 281 ? -34.428 2.750 103.495 1.00 95.56 281 ARG A CA 1
ATOM 2246 C C . ARG A 1 281 ? -35.179 3.368 104.673 1.00 95.56 281 ARG A C 1
ATOM 2248 O O . ARG A 1 281 ? -34.633 3.443 105.774 1.00 95.56 281 ARG A O 1
ATOM 2255 N N . LEU A 1 282 ? -36.397 3.871 104.461 1.00 94.31 282 LEU A N 1
ATOM 2256 C CA . LEU A 1 282 ? -37.208 4.454 105.534 1.00 94.31 282 LEU A CA 1
ATOM 2257 C C . LEU A 1 282 ? -37.707 3.378 106.503 1.00 94.31 282 LEU A C 1
ATOM 2259 O O . LEU A 1 282 ? -37.565 3.558 107.708 1.00 94.31 282 LEU A O 1
ATOM 2263 N N . ALA A 1 283 ? -38.239 2.266 105.989 1.00 93.31 283 ALA A N 1
ATOM 2264 C CA . ALA A 1 283 ? -38.720 1.156 106.809 1.00 93.31 283 ALA A CA 1
ATOM 2265 C C . ALA A 1 283 ? -37.599 0.573 107.681 1.00 93.31 283 ALA A C 1
ATOM 2267 O O . ALA A 1 283 ? -37.794 0.357 108.875 1.00 93.31 283 ALA A O 1
ATOM 2268 N N . TRP A 1 284 ? -36.405 0.399 107.105 1.00 93.44 284 TRP A N 1
ATOM 2269 C CA . TRP A 1 284 ? -35.225 -0.050 107.838 1.00 93.44 284 TRP A CA 1
ATOM 2270 C C . TRP A 1 284 ? -34.795 0.949 108.923 1.00 93.44 284 TRP A C 1
ATOM 2272 O O . TRP A 1 284 ? -34.569 0.549 110.064 1.00 93.44 284 TRP A O 1
ATOM 2282 N N . ARG A 1 285 ? -34.722 2.254 108.608 1.00 94.69 285 ARG A N 1
ATOM 2283 C CA . ARG A 1 285 ? -34.339 3.288 109.590 1.00 94.69 285 ARG A CA 1
ATOM 2284 C C . ARG A 1 285 ? -35.335 3.385 110.741 1.00 94.69 285 ARG A C 1
ATOM 2286 O O . ARG A 1 285 ? -34.907 3.426 111.890 1.00 94.69 285 ARG A O 1
ATOM 2293 N N . LEU A 1 286 ? -36.632 3.390 110.433 1.00 92.81 286 LEU A N 1
ATOM 2294 C CA . LEU A 1 286 ? -37.693 3.454 111.435 1.00 92.81 286 LEU A CA 1
ATOM 2295 C C . LEU A 1 286 ? -37.653 2.229 112.360 1.00 92.81 286 LEU A C 1
ATOM 2297 O O . LEU A 1 286 ? -37.784 2.385 113.565 1.00 92.81 286 LEU A O 1
ATOM 2301 N N . GLY A 1 287 ? -37.394 1.033 111.818 1.00 91.31 287 GLY A N 1
ATOM 2302 C CA . GLY A 1 287 ? -37.277 -0.189 112.619 1.00 91.31 287 GLY A CA 1
ATOM 2303 C C . GLY A 1 287 ? -36.005 -0.282 113.468 1.00 91.31 287 GLY A C 1
ATOM 2304 O O . GLY A 1 287 ? -36.022 -0.928 114.509 1.00 91.31 287 GLY A O 1
ATOM 2305 N N . ARG A 1 288 ? -34.896 0.338 113.041 1.00 94.56 288 ARG A N 1
ATOM 2306 C CA . ARG A 1 288 ? -33.614 0.277 113.765 1.00 94.56 288 ARG A CA 1
ATOM 2307 C C . ARG A 1 288 ? -33.436 1.388 114.800 1.00 94.56 288 ARG A C 1
ATOM 2309 O O . ARG A 1 288 ? -32.786 1.154 115.813 1.00 94.56 288 ARG A O 1
ATOM 2316 N N . TYR A 1 289 ? -33.936 2.586 114.509 1.00 91.94 289 TYR A N 1
ATOM 2317 C CA . TYR A 1 289 ? -33.642 3.796 115.283 1.00 91.94 289 TYR A CA 1
ATOM 2318 C C . TYR A 1 289 ? -34.887 4.528 115.800 1.00 91.94 289 TYR A C 1
ATOM 2320 O O . TYR A 1 289 ? -34.732 5.475 116.564 1.00 91.94 289 TYR A O 1
ATOM 2328 N N . GLY A 1 290 ? -36.098 4.150 115.377 1.00 90.75 290 GLY A N 1
ATOM 2329 C CA . GLY A 1 290 ? -37.328 4.772 115.872 1.00 90.75 290 GLY A CA 1
ATOM 2330 C C . GLY A 1 290 ? -37.640 4.341 117.305 1.00 90.75 290 GLY A C 1
ATOM 2331 O O . GLY A 1 290 ? -37.548 3.154 117.618 1.00 90.75 290 GLY A O 1
ATOM 2332 N N . GLY A 1 291 ? -38.011 5.296 118.162 1.00 87.69 291 GLY A N 1
ATOM 2333 C CA . GLY A 1 291 ? -38.586 5.009 119.473 1.00 87.69 291 GLY A CA 1
ATOM 2334 C C . GLY A 1 291 ? -40.024 4.501 119.356 1.00 87.69 291 GLY A C 1
ATOM 2335 O O . GLY A 1 291 ? -40.607 4.468 118.270 1.00 87.69 291 GLY A O 1
ATOM 2336 N N . GLU A 1 292 ? -40.614 4.085 120.477 1.00 89.44 292 GLU A N 1
ATOM 2337 C CA . GLU A 1 292 ? -41.971 3.521 120.490 1.00 89.44 292 GLU A CA 1
ATOM 2338 C C . GLU A 1 292 ? -43.014 4.523 119.973 1.00 89.44 292 GLU A C 1
ATOM 2340 O O . GLU A 1 292 ? -43.870 4.152 119.173 1.00 89.44 292 GLU A O 1
ATOM 2345 N N . GLN A 1 293 ? -42.905 5.801 120.351 1.00 88.44 293 GLN A N 1
ATOM 2346 C CA . GLN A 1 293 ? -43.836 6.842 119.913 1.00 88.44 293 GLN A CA 1
ATOM 2347 C C . GLN A 1 293 ? -43.695 7.145 118.411 1.00 88.44 293 GLN A C 1
ATOM 2349 O O . GLN A 1 293 ? -44.692 7.092 117.691 1.00 88.44 293 GLN A O 1
ATOM 2354 N N . GLU A 1 294 ? -42.478 7.390 117.899 1.00 92.69 294 GLU A N 1
ATOM 2355 C CA . GLU A 1 294 ? -42.273 7.661 116.466 1.00 92.69 294 GLU A CA 1
ATOM 2356 C C . GLU A 1 294 ? -42.672 6.463 115.601 1.00 92.69 294 GLU A C 1
ATOM 2358 O O . GLU A 1 294 ? -43.239 6.633 114.518 1.00 92.69 294 GLU A O 1
ATOM 2363 N N . LEU A 1 295 ? -42.403 5.242 116.078 1.00 91.69 295 LEU A N 1
ATOM 2364 C CA . LEU A 1 295 ? -42.825 4.029 115.395 1.00 91.69 295 LEU A CA 1
ATOM 2365 C C . LEU A 1 295 ? -44.349 3.959 115.331 1.00 91.69 295 LEU A C 1
ATOM 2367 O O . LEU A 1 295 ? -44.884 3.788 114.240 1.00 91.69 295 LEU A O 1
ATOM 2371 N N . MET A 1 296 ? -45.052 4.107 116.455 1.00 90.38 296 MET A N 1
ATOM 2372 C CA . MET A 1 296 ? -46.510 3.972 116.489 1.00 90.38 296 MET A CA 1
ATOM 2373 C C . MET A 1 296 ? -47.224 5.072 115.692 1.00 90.38 296 MET A C 1
ATOM 2375 O O . MET A 1 296 ? -48.184 4.762 114.984 1.00 90.38 296 MET A O 1
ATOM 2379 N N . ASP A 1 297 ? -46.715 6.306 115.706 1.00 92.62 297 ASP A N 1
ATOM 2380 C CA . ASP A 1 297 ? -47.285 7.422 114.940 1.00 92.62 297 ASP A CA 1
ATOM 2381 C C . ASP A 1 297 ? -47.065 7.262 113.426 1.00 92.62 297 ASP A C 1
ATOM 2383 O O . ASP A 1 297 ? -47.966 7.505 112.616 1.00 92.62 297 ASP A O 1
ATOM 2387 N N . MET A 1 298 ? -45.874 6.818 113.007 1.00 94.00 298 MET A N 1
ATOM 2388 C CA . MET A 1 298 ? -45.533 6.689 111.585 1.00 94.00 298 MET A CA 1
ATOM 2389 C C . MET A 1 298 ? -45.962 5.347 110.971 1.00 94.00 298 MET A C 1
ATOM 2391 O O . MET A 1 298 ? -46.122 5.255 109.746 1.00 94.00 298 MET A O 1
ATOM 2395 N N . GLN A 1 299 ? -46.157 4.295 111.775 1.00 92.12 299 GLN A N 1
ATOM 2396 C CA . GLN A 1 299 ? -46.399 2.929 111.293 1.00 92.12 299 GLN A CA 1
ATOM 2397 C C . GLN A 1 299 ? -47.625 2.797 110.380 1.00 92.12 299 GLN A C 1
ATOM 2399 O O . GLN A 1 299 ? -47.472 2.167 109.326 1.00 92.12 299 GLN A O 1
ATOM 2404 N N . PRO A 1 300 ? -48.803 3.384 110.677 1.00 92.75 300 PRO A N 1
ATOM 2405 C CA . PRO A 1 300 ? -49.971 3.233 109.811 1.00 92.75 300 PRO A CA 1
ATOM 2406 C C . PRO A 1 300 ? -49.715 3.802 108.412 1.00 92.75 300 PRO A C 1
ATOM 2408 O O . PRO A 1 300 ? -50.046 3.175 107.400 1.00 92.75 300 PRO A O 1
ATOM 2411 N N . PHE A 1 301 ? -49.045 4.957 108.346 1.00 93.88 301 PHE A N 1
ATOM 2412 C CA . PHE A 1 301 ? -48.702 5.627 107.096 1.00 93.88 301 PHE A CA 1
ATOM 2413 C C . PHE A 1 301 ? -47.631 4.864 106.304 1.00 93.88 301 PHE A C 1
ATOM 2415 O O . PHE A 1 301 ? -47.823 4.580 105.115 1.00 93.88 301 PHE A O 1
ATOM 2422 N N . VAL A 1 302 ? -46.528 4.476 106.955 1.00 92.75 302 VAL A N 1
ATOM 2423 C CA . VAL A 1 302 ? -45.422 3.743 106.315 1.00 92.75 302 VAL A CA 1
ATOM 2424 C C . VAL A 1 302 ? -45.895 2.372 105.827 1.00 92.75 302 VAL A C 1
ATOM 2426 O O . VAL A 1 302 ? -45.647 2.011 104.675 1.00 92.75 302 VAL A O 1
ATOM 2429 N N . LYS A 1 303 ? -46.667 1.634 106.635 1.00 91.75 303 LYS A N 1
ATOM 2430 C CA . LYS A 1 303 ? -47.252 0.342 106.244 1.00 91.75 303 LYS A CA 1
ATOM 2431 C C . LYS A 1 303 ? -48.178 0.483 105.035 1.00 91.75 303 LYS A C 1
ATOM 2433 O O . LYS A 1 303 ? -48.081 -0.311 104.097 1.00 91.75 303 LYS A O 1
ATOM 2438 N N . ALA A 1 304 ? -49.042 1.500 105.009 1.00 92.56 304 ALA A N 1
ATOM 2439 C CA . ALA A 1 304 ? -49.914 1.760 103.864 1.00 92.56 304 ALA A CA 1
ATOM 2440 C C . ALA A 1 304 ? -49.126 2.136 102.593 1.00 92.56 304 ALA A C 1
ATOM 2442 O O . ALA A 1 304 ? -49.494 1.728 101.488 1.00 92.56 304 ALA A O 1
ATOM 2443 N N . ALA A 1 305 ? -48.030 2.891 102.716 1.00 92.06 305 ALA A N 1
ATOM 2444 C CA . ALA A 1 305 ? -47.148 3.214 101.593 1.00 92.06 305 ALA A CA 1
ATOM 2445 C C . ALA A 1 305 ? -46.436 1.966 101.037 1.00 92.06 305 ALA A C 1
ATOM 2447 O O . ALA A 1 305 ? -46.473 1.734 99.827 1.00 92.06 305 ALA A O 1
ATOM 2448 N N . LEU A 1 306 ? -45.880 1.116 101.907 1.00 93.00 306 LEU A N 1
ATOM 2449 C CA . LEU A 1 306 ? -45.218 -0.137 101.524 1.00 93.00 306 LEU A CA 1
ATOM 2450 C C . LEU A 1 306 ? -46.181 -1.115 100.835 1.00 93.00 306 LEU A C 1
ATOM 2452 O O . LEU A 1 306 ? -45.848 -1.691 99.800 1.00 93.00 306 LEU A O 1
ATOM 2456 N N . LEU A 1 307 ? -47.406 -1.266 101.352 1.00 93.00 307 LEU A N 1
ATOM 2457 C CA . LEU A 1 307 ? -48.425 -2.125 100.736 1.00 93.00 307 LEU A CA 1
ATOM 2458 C C . LEU A 1 307 ? -48.867 -1.626 99.354 1.00 93.00 307 LEU A C 1
ATOM 2460 O O . LEU A 1 307 ? -49.189 -2.449 98.496 1.00 93.00 307 LEU A O 1
ATOM 2464 N N . ARG A 1 308 ? -48.871 -0.307 99.117 1.00 91.88 308 ARG A N 1
ATOM 2465 C CA . ARG A 1 308 ? -49.127 0.267 97.784 1.00 91.88 308 ARG A CA 1
ATOM 2466 C C . ARG A 1 308 ? -47.982 -0.030 96.819 1.00 91.88 308 ARG A C 1
ATOM 2468 O O . ARG A 1 308 ? -48.243 -0.457 95.699 1.00 91.88 308 ARG A O 1
ATOM 2475 N N . LEU A 1 309 ? -46.734 0.132 97.259 1.00 92.00 309 LEU A N 1
ATOM 2476 C CA . LEU A 1 309 ? -45.555 -0.158 96.438 1.00 92.00 309 LEU A CA 1
ATOM 2477 C C . LEU A 1 309 ? -45.425 -1.649 96.096 1.00 92.00 309 LEU A C 1
ATOM 2479 O O . LEU A 1 309 ? -45.096 -1.981 94.964 1.00 92.00 309 LEU A O 1
ATOM 2483 N N . ARG A 1 310 ? -45.794 -2.552 97.016 1.00 89.81 310 ARG A N 1
ATOM 2484 C CA . ARG A 1 310 ? -45.808 -4.011 96.785 1.00 89.81 310 ARG A CA 1
ATOM 2485 C C . ARG A 1 310 ? -46.729 -4.448 95.636 1.00 89.81 310 ARG A C 1
ATOM 2487 O O . ARG A 1 310 ? -46.572 -5.548 95.116 1.00 89.81 310 ARG A O 1
ATOM 2494 N N . ARG A 1 311 ? -47.709 -3.621 95.253 1.00 91.12 311 ARG A N 1
ATOM 2495 C CA . ARG A 1 311 ? -48.631 -3.906 94.139 1.00 91.12 311 ARG A CA 1
ATOM 2496 C C . ARG A 1 311 ? -48.085 -3.476 92.775 1.00 91.12 311 ARG A C 1
ATOM 2498 O O . ARG A 1 311 ? -48.693 -3.832 91.767 1.00 91.12 311 ARG A O 1
ATOM 2505 N N . LEU A 1 312 ? -46.987 -2.717 92.729 1.00 88.88 312 LEU A N 1
ATOM 2506 C CA . LEU A 1 312 ? -46.354 -2.330 91.471 1.00 88.88 312 LEU A CA 1
ATOM 2507 C C . LEU A 1 312 ? -45.810 -3.568 90.751 1.00 88.88 312 LEU A C 1
ATOM 2509 O O . LEU A 1 312 ? -45.328 -4.510 91.378 1.00 88.88 312 LEU A O 1
ATOM 2513 N N . ARG A 1 313 ? -45.891 -3.560 89.419 1.00 84.12 313 ARG A N 1
ATOM 2514 C CA . ARG A 1 313 ? -45.303 -4.588 88.558 1.00 84.12 313 ARG A CA 1
ATOM 2515 C C . ARG A 1 313 ? -44.208 -3.958 87.695 1.00 84.12 313 ARG A C 1
ATOM 2517 O O . ARG A 1 313 ? -44.396 -2.817 87.275 1.00 84.12 313 ARG A O 1
ATOM 2524 N N . PRO A 1 314 ? -43.107 -4.676 87.412 1.00 81.19 314 PRO A N 1
ATOM 2525 C CA . PRO A 1 314 ? -42.107 -4.206 86.463 1.00 81.19 314 PRO A CA 1
ATOM 2526 C C . PRO A 1 314 ? -42.746 -3.968 85.086 1.00 81.19 314 PRO A C 1
ATOM 2528 O O . PRO A 1 314 ? -43.545 -4.811 84.652 1.00 81.19 314 PRO A O 1
ATOM 2531 N N . PRO A 1 315 ? -42.422 -2.859 84.398 1.00 78.62 315 PRO A N 1
ATOM 2532 C CA . PRO A 1 315 ? -42.836 -2.676 83.015 1.00 78.62 315 PRO A CA 1
ATOM 2533 C C . PRO A 1 315 ? -42.199 -3.756 82.132 1.00 78.62 315 PRO A C 1
ATOM 2535 O O . PRO A 1 315 ? -41.130 -4.289 82.440 1.00 78.62 315 PRO A O 1
ATOM 2538 N N . ARG A 1 316 ? -42.885 -4.118 81.046 1.00 73.06 316 ARG A N 1
ATOM 2539 C CA . ARG A 1 316 ? -42.360 -5.053 80.045 1.00 73.06 316 ARG A CA 1
ATOM 2540 C C . ARG A 1 316 ? -41.746 -4.248 78.918 1.00 73.06 316 ARG A C 1
ATOM 2542 O O . ARG A 1 316 ? -42.366 -3.293 78.472 1.00 73.06 316 ARG A O 1
ATOM 2549 N N . ALA A 1 317 ? -40.574 -4.664 78.449 1.00 68.06 317 ALA A N 1
ATOM 2550 C CA . ALA A 1 317 ? -39.989 -4.063 77.263 1.00 68.06 317 ALA A CA 1
ATOM 2551 C C . ALA A 1 317 ? -40.953 -4.233 76.071 1.00 68.06 317 ALA A C 1
ATOM 2553 O O . ALA A 1 317 ? -41.482 -5.338 75.886 1.00 68.06 317 ALA A O 1
ATOM 2554 N N . PRO A 1 318 ? -41.188 -3.182 75.271 1.00 66.88 318 PRO A N 1
ATOM 2555 C CA . PRO A 1 318 ? -41.965 -3.318 74.051 1.00 66.88 318 PRO A CA 1
ATOM 2556 C C . PRO A 1 318 ? -41.260 -4.274 73.077 1.00 66.88 318 PRO A C 1
ATOM 2558 O O . PRO A 1 318 ? -40.038 -4.250 72.925 1.00 66.88 318 PRO A O 1
ATOM 2561 N N . GLU A 1 319 ? -42.032 -5.141 72.418 1.00 63.41 319 GLU A N 1
ATOM 2562 C CA . GLU A 1 319 ? -41.508 -6.051 71.396 1.00 63.41 319 GLU A CA 1
ATOM 2563 C C . GLU A 1 319 ? -41.043 -5.257 70.168 1.00 63.41 319 GLU A C 1
ATOM 2565 O O . GLU A 1 319 ? -41.809 -4.491 69.580 1.00 63.41 319 GLU A O 1
ATOM 2570 N N . LEU A 1 320 ? -39.801 -5.485 69.732 1.00 58.50 320 LEU A N 1
ATOM 2571 C CA . LEU A 1 320 ? -39.307 -4.991 68.449 1.00 58.50 320 LEU A CA 1
ATOM 2572 C C . LEU A 1 320 ? -40.034 -5.726 67.319 1.00 58.50 320 LEU A C 1
ATOM 2574 O O . LEU A 1 320 ? -39.670 -6.843 66.957 1.00 58.50 320 LEU A O 1
ATOM 2578 N N . ARG A 1 321 ? -41.067 -5.101 66.752 1.00 59.38 321 ARG A N 1
ATOM 2579 C CA . ARG A 1 321 ? -41.699 -5.583 65.520 1.00 59.38 321 ARG A CA 1
ATOM 2580 C C . ARG A 1 321 ? -41.044 -4.935 64.312 1.00 59.38 321 ARG A C 1
ATOM 2582 O O . ARG A 1 321 ? -40.866 -3.717 64.264 1.00 59.38 321 ARG A O 1
ATOM 2589 N N . GLU A 1 322 ? -40.687 -5.766 63.336 1.00 56.25 322 GLU A N 1
ATOM 2590 C CA . GLU A 1 322 ? -40.267 -5.290 62.024 1.00 56.25 322 GLU A CA 1
ATOM 2591 C C . GLU A 1 322 ? -41.478 -4.596 61.367 1.00 56.25 322 GLU A C 1
ATOM 2593 O O . GLU A 1 322 ? -42.552 -5.204 61.298 1.00 56.25 322 GLU A O 1
ATOM 2598 N N . PRO A 1 323 ? -41.375 -3.320 60.955 1.00 59.25 323 PRO A N 1
ATOM 2599 C CA . PRO A 1 323 ? -42.509 -2.613 60.371 1.00 59.25 323 PRO A CA 1
ATOM 2600 C C . PRO A 1 323 ? -42.985 -3.291 59.084 1.00 59.25 323 PRO A C 1
ATOM 2602 O O . PRO A 1 323 ? -42.169 -3.716 58.264 1.00 59.25 323 PRO A O 1
ATOM 2605 N N . ALA A 1 324 ? -44.301 -3.323 58.863 1.00 60.09 324 ALA A N 1
ATOM 2606 C CA . ALA A 1 324 ? -44.890 -3.831 57.620 1.00 60.09 324 ALA A CA 1
ATOM 2607 C C . ALA A 1 324 ? -44.353 -3.087 56.378 1.00 60.09 324 ALA A C 1
ATOM 2609 O O . ALA A 1 324 ? -44.122 -3.697 55.332 1.00 60.09 324 ALA A O 1
ATOM 2610 N N . ASP A 1 325 ? -44.047 -1.796 56.529 1.00 63.06 325 ASP A N 1
ATOM 2611 C CA . ASP A 1 325 ? -43.486 -0.949 55.472 1.00 63.06 325 ASP A CA 1
ATOM 2612 C C . ASP A 1 325 ? -42.074 -1.383 55.055 1.00 63.06 325 ASP A C 1
ATOM 2614 O O . ASP A 1 325 ? -41.696 -1.251 53.891 1.00 63.06 325 ASP A O 1
ATOM 2618 N N . PHE A 1 326 ? -41.306 -1.993 55.966 1.00 64.19 326 PHE A N 1
ATOM 2619 C CA . PHE A 1 326 ? -39.961 -2.489 55.673 1.00 64.19 326 PHE A CA 1
ATOM 2620 C C . PHE A 1 326 ? -39.993 -3.743 54.789 1.00 64.19 326 PHE A C 1
ATOM 2622 O O . PHE A 1 326 ? -39.160 -3.906 53.895 1.00 64.19 326 PHE A O 1
ATOM 2629 N N . ALA A 1 327 ? -40.992 -4.610 54.976 1.00 66.25 327 ALA A N 1
ATOM 2630 C CA . ALA A 1 327 ? -41.223 -5.752 54.094 1.00 66.25 327 ALA A CA 1
ATOM 2631 C C . ALA A 1 327 ? -41.644 -5.296 52.686 1.00 66.25 327 ALA A C 1
ATOM 2633 O O . ALA A 1 327 ? -41.151 -5.832 51.690 1.00 66.25 327 ALA A O 1
ATOM 2634 N N . LEU A 1 328 ? -42.490 -4.263 52.606 1.00 65.31 328 LEU A N 1
ATOM 2635 C CA . LEU A 1 328 ? -42.931 -3.666 51.345 1.00 65.31 328 LEU A CA 1
ATOM 2636 C C . LEU A 1 328 ? -41.761 -3.004 50.595 1.00 65.31 328 LEU A C 1
ATOM 2638 O O . LEU A 1 328 ? -41.598 -3.189 49.390 1.00 65.31 328 LEU A O 1
ATOM 2642 N N . CYS A 1 329 ? -40.880 -2.313 51.318 1.00 62.75 329 CYS A N 1
ATOM 2643 C CA . CYS A 1 329 ? -39.668 -1.707 50.767 1.00 62.75 329 CYS A CA 1
ATOM 2644 C C . CYS A 1 329 ? -38.650 -2.743 50.278 1.00 62.75 329 CYS A C 1
ATOM 2646 O O . CYS A 1 329 ? -38.122 -2.632 49.171 1.00 62.75 329 CYS A O 1
ATOM 2648 N N . ARG A 1 330 ? -38.424 -3.807 51.056 1.00 67.75 330 ARG A N 1
ATOM 2649 C CA . ARG A 1 330 ? -37.556 -4.925 50.658 1.00 67.75 330 ARG A CA 1
ATOM 2650 C C . ARG A 1 330 ? -38.074 -5.625 49.396 1.00 67.75 330 ARG A C 1
ATOM 2652 O O . ARG A 1 330 ? -37.275 -6.116 48.603 1.00 67.75 330 ARG A O 1
ATOM 2659 N N . ALA A 1 331 ? -39.393 -5.668 49.202 1.00 71.69 331 ALA A N 1
ATOM 2660 C CA . ALA A 1 331 ? -40.007 -6.192 47.986 1.00 71.69 331 ALA A CA 1
ATOM 2661 C C . ALA A 1 331 ? -39.789 -5.269 46.774 1.00 71.69 331 ALA A C 1
ATOM 2663 O O . ALA A 1 331 ? -39.452 -5.768 45.704 1.00 71.69 331 ALA A O 1
ATOM 2664 N N . ARG A 1 332 ? -39.899 -3.941 46.941 1.00 66.94 332 ARG A N 1
ATOM 2665 C CA . ARG A 1 332 ? -39.632 -2.961 45.868 1.00 66.94 332 ARG A CA 1
ATOM 2666 C C . ARG A 1 332 ? -38.175 -2.997 45.399 1.00 66.94 332 ARG A C 1
ATOM 2668 O O . ARG A 1 332 ? -37.940 -3.077 44.201 1.00 66.94 332 ARG A O 1
ATOM 2675 N N . LEU A 1 333 ? -37.212 -3.058 46.324 1.00 67.75 333 LEU A N 1
ATOM 2676 C CA . LEU A 1 333 ? -35.784 -3.189 45.988 1.00 67.75 333 LEU A CA 1
ATOM 2677 C C . LEU A 1 333 ? -35.438 -4.490 45.252 1.00 67.75 333 LEU A C 1
ATOM 2679 O O . LEU A 1 333 ? -34.500 -4.513 44.469 1.00 67.75 333 LEU A O 1
ATOM 2683 N N . ARG A 1 334 ? -36.165 -5.582 45.515 1.00 70.50 334 ARG A N 1
ATOM 2684 C CA . ARG A 1 334 ? -35.968 -6.870 44.825 1.00 70.50 334 ARG A CA 1
ATOM 2685 C C . ARG A 1 334 ? -36.623 -6.929 43.443 1.00 70.50 334 ARG A C 1
ATOM 2687 O O . ARG A 1 334 ? -36.376 -7.887 42.719 1.00 70.50 334 ARG A O 1
ATOM 2694 N N . ALA A 1 335 ? -37.502 -5.978 43.129 1.00 69.56 335 ALA A N 1
ATOM 2695 C CA . ALA A 1 335 ? -38.222 -5.908 41.860 1.00 69.56 335 ALA A CA 1
ATOM 2696 C C . ALA A 1 335 ? -37.542 -4.994 40.820 1.00 69.56 335 ALA A C 1
ATOM 2698 O O . ALA A 1 335 ? -37.938 -5.027 39.655 1.00 69.56 335 ALA A O 1
ATOM 2699 N N . LEU A 1 336 ? -36.558 -4.191 41.245 1.00 62.97 336 LEU A N 1
ATOM 2700 C CA . LEU A 1 336 ? -35.617 -3.450 40.394 1.00 62.97 336 LEU A CA 1
ATOM 2701 C C . LEU A 1 336 ? -34.489 -4.376 39.926 1.00 62.97 336 LEU A C 1
ATOM 2703 O O . LEU A 1 336 ? -34.059 -4.212 38.761 1.00 62.97 336 LEU A O 1
#

Solvent-accessible surface area (backbone atoms only — not comparable to full-atom values): 19387 Å² total; per-residue (Å²): 137,68,69,85,66,27,20,72,72,82,64,44,82,57,94,67,34,33,30,38,67,86,70,50,47,32,27,62,84,66,29,57,91,76,64,42,45,90,88,76,66,52,74,70,83,56,71,69,43,77,34,60,68,56,49,54,51,48,54,52,51,50,50,48,51,39,52,63,37,97,79,40,42,51,10,70,81,78,65,79,46,60,31,49,32,36,33,45,72,78,73,43,33,24,20,71,71,60,40,54,52,50,50,63,77,36,70,93,55,92,68,58,66,46,47,42,66,63,54,56,76,51,50,72,66,56,53,54,60,68,51,59,79,42,70,70,50,59,44,84,50,85,90,48,78,87,53,89,38,60,38,56,32,25,32,74,85,78,73,42,76,28,21,68,70,61,51,68,75,41,68,86,56,58,78,67,41,56,34,68,62,50,50,54,52,54,53,48,53,56,51,50,54,51,50,53,52,52,52,52,51,50,54,50,51,54,50,52,54,50,52,52,52,52,53,53,51,51,50,53,51,52,50,54,51,52,52,52,51,51,55,48,53,52,53,51,52,50,52,54,49,51,56,52,50,55,53,48,49,60,63,68,66,51,58,66,62,64,59,46,50,53,52,50,52,48,54,52,51,52,54,52,48,55,50,52,53,51,49,52,56,47,54,51,46,44,72,74,70,45,53,73,66,61,37,63,70,44,42,68,59,52,52,54,51,52,59,56,58,70,69,63,72,84,83,75,83,82,79,90,70,84,55,72,66,56,57,54,49,56,50,54,67,73,72,109

InterPro domains:
  IPR000315 B-box-type zinc finger [PS50119] (75-116)
  IPR000315 B-box-type zinc finger [SM00336] (70-116)
  IPR001841 Zinc finger, RING-type [PS50089] (7-41)
  IPR013083 Zinc finger, RING/FYVE/PHD-type [G3DSA:3.30.40.10] (1-46)
  IPR017907 Zinc finger, RING-type, conserved site [PS00518] (22-31)
  IPR021978 PML-like, coiled-coil [PF12126] (192-336)
  IPR047153 TRIM45/56/19-like [PTHR25462] (3-317)

Organism: NCBI:txid1463973

Secondary structure (DSSP, 8-state):
--GGGS-TTT----SSPEEPTTS-EE-HHHHTTTT--TTT-PPTTPPPEE-HHHHHHHHHHHHHHHHTSTT-PBPTTTSSSB--EEETTTTEEE-HHHHHHHHHHTTTS---EEEHHHHHTS-HHHHHHHTTTT---B---TTSTT--PBEEEEETTTTEEEEHHHHHH-GGGPSPEEHHHHHHHHHHHHHHHHHHHHHHHHHHHHHHHHHHHHHHHHHHHHHHHHHHHHHHHHHHHHHHHHHHHHHHHHHHT--HHHHHHHHHHHHHHHHHHHHHHHHHHHHHHHHHH--HHHHHHHHHHHHHHHHHHTT--PPPPPP-PPPHHHHHHHHHHHH-

Nearest PDB structures (foldseek):
  7z36-assembly1_B  TM=5.818E-01  e=9.845E-07  Homo sapiens
  7z36-assembly1_A  TM=3.467E-01  e=5.443E-06  Homo sapiens
  5olm-assembly1_A  TM=4.485E-01  e=4.422E-04  Homo sapiens

Radius of gyration: 58.51 Å; Cα contacts (8 Å, |Δi|>4): 266; chains: 1; bounding box: 96×48×170 Å